Protein AF-A0A813LVL2-F1 (afdb_monomer_lite)

Organism: Polarella glacialis (NCBI:txid89957)

Secondary structure (DSSP, 8-state):
---EEE--PPTT--SS----SEE--TTSSEEEEE---HHHHTGGGGGG----------------------------------------EEEEE-SEEE-TTS-HHHHHHTTHHHHHHHHHT---------STTSSHHHHHHHHHHHHHHHHHHHHHHHHHTT----EEE--EEEETTEEEESSS-GGG-SS----EEE-SSSS-EEET---EEE-TTTTTHHHHHHHHHHHHHHHHS------

Foldseek 3Di:
DAFEAEDDDFPDDPDQPQPPQWDDDPPQFKIKGFPDDPVVRRVVVVPPDDDDDDDDDDDDDDDDDDDDDDDDDDDDDPPPPPPPVVRDMDMDGGPGYHYPPDDLVNVVVVCVVLLVCVVVPDDHDDADDDDPRRCRVVSVLVNLLVSLVVLQVVQVVVVVVVDWDKDKDWDWDQDPNAIAGQQDDPVPDPDGFRFDWDPPDVDTDTPPTDIDIATQPPDPGSSVVSNVSSVSSVVVDDDDDPD

Structure (mmCIF, N/CA/C/O backbone):
data_AF-A0A813LVL2-F1
#
_entry.id   AF-A0A813LVL2-F1
#
loop_
_atom_site.group_PDB
_atom_site.id
_atom_site.type_symbol
_atom_site.label_atom_id
_atom_site.label_alt_id
_atom_site.label_comp_id
_atom_site.label_asym_id
_atom_site.label_entity_id
_atom_site.label_seq_id
_atom_site.pdbx_PDB_ins_code
_atom_site.Cartn_x
_atom_site.Cartn_y
_atom_site.Cartn_z
_atom_site.occupancy
_atom_site.B_iso_or_equiv
_atom_site.auth_seq_id
_atom_site.auth_comp_id
_atom_site.auth_asym_id
_atom_site.auth_atom_id
_atom_site.pdbx_PDB_model_num
ATOM 1 N N . VAL A 1 1 ? 4.913 -15.845 -2.437 1.00 67.00 1 VAL A N 1
ATOM 2 C CA . VAL A 1 1 ? 5.340 -14.457 -2.730 1.00 67.00 1 VAL A CA 1
ATOM 3 C C . VAL A 1 1 ? 5.126 -14.248 -4.211 1.00 67.00 1 VAL A C 1
ATOM 5 O O . VAL A 1 1 ? 5.753 -14.970 -4.972 1.00 67.00 1 VAL A O 1
ATOM 8 N N . ARG A 1 2 ? 4.204 -13.362 -4.595 1.00 81.19 2 ARG A N 1
ATOM 9 C CA . ARG A 1 2 ? 3.920 -13.037 -5.997 1.00 81.19 2 ARG A CA 1
ATOM 10 C C . ARG A 1 2 ? 4.709 -11.791 -6.383 1.00 81.19 2 ARG A C 1
ATOM 12 O O . ARG A 1 2 ? 4.700 -10.810 -5.642 1.00 81.19 2 ARG A O 1
ATOM 19 N N . VAL A 1 3 ? 5.419 -11.837 -7.502 1.00 82.94 3 VAL A N 1
ATOM 20 C CA . VAL A 1 3 ? 6.287 -10.765 -7.988 1.00 82.94 3 VAL A CA 1
ATOM 21 C C . VAL A 1 3 ? 5.734 -10.235 -9.303 1.00 82.94 3 VAL A C 1
ATOM 23 O O . VAL A 1 3 ? 5.756 -10.905 -10.336 1.00 82.94 3 VAL A O 1
ATOM 26 N N . LEU A 1 4 ? 5.253 -8.997 -9.250 1.00 86.19 4 LEU A N 1
ATOM 27 C CA . LEU A 1 4 ? 4.713 -8.268 -10.388 1.00 86.19 4 LEU A CA 1
ATOM 28 C C . LEU A 1 4 ? 5.710 -7.191 -10.818 1.00 86.19 4 LEU A C 1
ATOM 30 O O . LEU A 1 4 ? 6.221 -6.442 -9.982 1.00 86.19 4 LEU A O 1
ATOM 34 N N . ALA A 1 5 ? 5.950 -7.071 -12.119 1.00 82.62 5 ALA A N 1
ATOM 35 C CA . ALA A 1 5 ? 6.789 -6.026 -12.689 1.00 82.62 5 ALA A CA 1
ATOM 36 C C . ALA A 1 5 ? 5.947 -5.105 -13.577 1.00 82.62 5 ALA A C 1
ATOM 38 O O . ALA A 1 5 ? 5.264 -5.568 -14.485 1.00 82.62 5 ALA A O 1
ATOM 39 N N . ARG A 1 6 ? 6.011 -3.789 -13.347 1.00 82.25 6 ARG A N 1
ATOM 40 C CA . ARG A 1 6 ? 5.435 -2.793 -14.259 1.00 82.25 6 ARG A CA 1
ATOM 41 C C . ARG A 1 6 ? 6.545 -1.988 -14.904 1.00 82.25 6 ARG A C 1
ATOM 43 O O . ARG A 1 6 ? 7.339 -1.351 -14.214 1.00 82.25 6 ARG A O 1
ATOM 50 N N . VAL A 1 7 ? 6.563 -1.995 -16.227 1.00 78.75 7 VAL A N 1
ATOM 51 C CA . VAL A 1 7 ? 7.541 -1.275 -17.029 1.00 78.75 7 VAL A CA 1
ATOM 52 C C . VAL A 1 7 ? 6.932 0.049 -17.466 1.00 78.75 7 VAL A C 1
ATOM 54 O O . VAL A 1 7 ? 5.917 0.080 -18.157 1.00 78.75 7 VAL A O 1
ATOM 57 N N . ARG A 1 8 ? 7.555 1.158 -17.062 1.00 68.56 8 ARG A N 1
ATOM 58 C CA . ARG A 1 8 ? 7.254 2.485 -17.606 1.00 68.56 8 ARG A CA 1
ATOM 59 C C . ARG A 1 8 ? 8.518 3.090 -18.215 1.00 68.56 8 ARG A C 1
ATOM 61 O O . ARG A 1 8 ? 9.577 2.971 -17.597 1.00 68.56 8 ARG A O 1
ATOM 68 N N . PRO A 1 9 ? 8.417 3.744 -19.383 1.00 59.41 9 PRO A N 1
ATOM 69 C CA . PRO A 1 9 ? 9.512 4.547 -19.906 1.00 59.41 9 PRO A CA 1
ATOM 70 C C . PRO A 1 9 ? 9.833 5.701 -18.945 1.00 59.41 9 PRO A C 1
ATOM 72 O O . PRO A 1 9 ? 8.959 6.190 -18.222 1.00 59.41 9 PRO A O 1
ATOM 75 N N . LEU A 1 10 ? 11.101 6.111 -18.910 1.00 53.97 10 LEU A N 1
ATOM 76 C CA . LEU A 1 10 ? 11.554 7.245 -18.107 1.00 53.97 10 LEU A CA 1
ATOM 77 C C . LEU A 1 10 ? 10.963 8.538 -18.687 1.00 53.97 10 LEU A C 1
ATOM 79 O O . LEU A 1 10 ? 11.099 8.815 -19.874 1.00 53.97 10 LEU A O 1
ATOM 83 N N . ILE A 1 11 ? 10.296 9.330 -17.849 1.00 49.09 11 ILE A N 1
ATOM 84 C CA . ILE A 1 11 ? 9.754 10.635 -18.243 1.00 49.09 11 ILE A CA 1
ATOM 85 C C . ILE A 1 11 ? 10.935 11.611 -18.350 1.00 49.09 11 ILE A C 1
ATOM 87 O O . ILE A 1 11 ? 11.604 11.847 -17.344 1.00 49.09 11 ILE A O 1
ATOM 91 N N . GLY A 1 12 ? 11.196 12.155 -19.547 1.00 49.50 12 GLY A N 1
ATOM 92 C CA . GLY A 1 12 ? 12.196 13.217 -19.755 1.00 49.50 12 GLY A CA 1
ATOM 93 C C . GLY A 1 12 ? 13.126 13.096 -20.970 1.00 49.50 12 GLY A C 1
ATOM 94 O O . GLY A 1 12 ? 14.003 13.939 -21.115 1.00 49.50 12 GLY A O 1
ATOM 95 N N . LEU A 1 13 ? 12.969 12.096 -21.840 1.00 48.53 13 LEU A N 1
ATOM 96 C CA . LEU A 1 13 ? 13.699 12.027 -23.114 1.00 48.53 13 LEU A CA 1
ATOM 97 C C . LEU A 1 13 ? 12.714 12.192 -24.269 1.00 48.53 13 LEU A C 1
ATOM 99 O O . LEU A 1 13 ? 12.292 11.232 -24.907 1.00 48.53 13 LEU A O 1
ATOM 103 N N . GLU A 1 14 ? 12.294 13.435 -24.488 1.00 46.12 14 GLU A N 1
ATOM 104 C CA . GLU A 1 14 ? 11.647 13.809 -25.739 1.00 46.12 14 GLU A CA 1
ATOM 105 C C . GLU A 1 14 ? 12.716 13.840 -26.851 1.00 46.12 14 GLU A C 1
ATOM 107 O O . GLU A 1 14 ? 13.784 14.423 -26.684 1.00 46.12 14 GLU A O 1
ATOM 112 N N . GLU A 1 15 ? 12.396 13.191 -27.974 1.00 47.28 15 GLU A N 1
ATOM 113 C CA . GLU A 1 15 ? 12.978 13.354 -29.321 1.00 47.28 15 GLU A CA 1
ATOM 114 C C . GLU A 1 15 ? 14.134 12.484 -29.844 1.00 47.28 15 GLU A C 1
ATOM 116 O O . GLU A 1 15 ? 14.415 12.582 -31.040 1.00 47.28 15 GLU A O 1
ATOM 121 N N . GLU A 1 16 ? 14.712 11.531 -29.113 1.00 44.47 16 GLU A N 1
ATOM 122 C CA . GLU A 1 16 ? 15.528 10.501 -29.783 1.00 44.47 16 GLU A CA 1
ATOM 123 C C . GLU A 1 16 ? 14.788 9.170 -29.834 1.00 44.47 16 GLU A C 1
ATOM 125 O O . GLU A 1 16 ? 14.179 8.743 -28.858 1.00 44.47 16 GLU A O 1
ATOM 130 N N . ALA A 1 17 ? 14.794 8.536 -31.012 1.00 46.03 17 ALA A N 1
ATOM 131 C CA . ALA A 1 17 ? 14.245 7.207 -31.246 1.00 46.03 17 ALA A CA 1
ATOM 132 C C . ALA A 1 17 ? 15.007 6.181 -30.389 1.00 46.03 17 ALA A C 1
ATOM 134 O O . ALA A 1 17 ? 15.912 5.501 -30.871 1.00 46.03 17 ALA A O 1
ATOM 135 N N . GLU A 1 18 ? 14.678 6.124 -29.101 1.00 49.78 18 GLU A N 1
ATOM 136 C CA . GLU A 1 18 ? 15.276 5.221 -28.135 1.00 49.78 18 GLU A CA 1
ATOM 137 C C . GLU A 1 18 ? 14.871 3.806 -28.537 1.00 49.78 18 GLU A C 1
ATOM 139 O O . GLU A 1 18 ? 13.692 3.445 -28.538 1.00 49.78 18 GLU A O 1
ATOM 144 N N . VAL A 1 19 ? 15.858 2.997 -28.920 1.00 50.28 19 VAL A N 1
ATOM 145 C CA . VAL A 1 19 ? 15.681 1.548 -28.955 1.00 50.28 19 VAL A CA 1
ATOM 146 C C . VAL A 1 19 ? 15.268 1.161 -27.533 1.00 50.28 19 VAL A C 1
ATOM 148 O O . VAL A 1 19 ? 16.058 1.394 -26.612 1.00 50.28 19 VAL A O 1
ATOM 151 N N . PRO A 1 20 ? 14.047 0.644 -27.307 1.00 60.78 20 PRO A N 1
ATOM 152 C CA . PRO A 1 20 ? 13.602 0.339 -25.961 1.00 60.78 20 PRO A CA 1
ATOM 153 C C . PRO A 1 20 ? 14.568 -0.689 -25.378 1.00 60.78 20 PRO A C 1
ATOM 155 O O . PRO A 1 20 ? 14.701 -1.799 -25.883 1.00 60.78 20 PRO A O 1
ATOM 158 N N . CYS A 1 21 ? 15.266 -0.316 -24.306 1.00 65.31 21 CYS A N 1
ATOM 159 C CA . CYS A 1 21 ? 16.186 -1.212 -23.603 1.00 65.31 21 CYS A CA 1
ATOM 160 C C . CYS A 1 21 ? 15.458 -2.356 -22.876 1.00 65.31 21 CYS A C 1
ATOM 162 O O . CYS A 1 21 ? 16.099 -3.188 -22.237 1.00 65.31 21 CYS A O 1
ATOM 164 N N . LEU A 1 22 ? 14.126 -2.387 -22.974 1.00 73.50 22 LEU A N 1
ATOM 165 C CA . LEU A 1 22 ? 13.221 -3.348 -22.372 1.00 73.50 22 LEU A CA 1
ATOM 166 C C . LEU A 1 22 ? 12.329 -3.942 -23.464 1.00 73.50 22 LEU A C 1
ATOM 168 O O . LEU A 1 22 ? 11.520 -3.233 -24.060 1.00 73.50 22 LEU A O 1
ATOM 172 N N . ASN A 1 23 ? 12.447 -5.247 -23.680 1.00 74.94 23 ASN A N 1
ATOM 173 C CA . ASN A 1 23 ? 11.576 -6.016 -24.558 1.00 74.94 23 ASN A CA 1
ATOM 174 C C . ASN A 1 23 ? 10.687 -6.937 -23.717 1.00 74.94 23 ASN A C 1
ATOM 176 O O . ASN A 1 23 ? 11.149 -7.565 -22.763 1.00 74.94 23 ASN A O 1
ATOM 180 N N . LEU A 1 24 ? 9.409 -7.040 -24.082 1.00 76.06 24 LEU A N 1
ATOM 181 C CA . LEU A 1 24 ? 8.486 -8.017 -23.507 1.00 76.06 24 LEU A CA 1
ATOM 182 C C . LEU A 1 24 ? 8.190 -9.102 -24.549 1.00 76.06 24 LEU A C 1
ATOM 184 O O . LEU A 1 24 ? 7.456 -8.838 -25.506 1.00 76.06 24 LEU A O 1
ATOM 188 N N . PRO A 1 25 ? 8.739 -10.319 -24.394 1.00 73.38 25 PRO A N 1
ATOM 189 C CA . PRO A 1 25 ? 8.364 -11.449 -25.227 1.00 73.38 25 PRO A CA 1
ATOM 190 C C . PRO A 1 25 ? 6.865 -11.771 -25.089 1.00 73.38 25 PRO A C 1
ATOM 192 O O . PRO A 1 25 ? 6.281 -11.575 -24.015 1.00 73.38 25 PRO A O 1
ATOM 195 N N . PRO A 1 26 ? 6.226 -12.312 -26.142 1.00 61.53 26 PRO A N 1
ATOM 196 C CA . PRO A 1 26 ? 4.850 -12.787 -26.057 1.00 61.53 26 PRO A CA 1
ATOM 197 C C . PRO A 1 26 ? 4.763 -13.890 -24.994 1.00 61.53 26 PRO A C 1
ATOM 199 O O . PRO A 1 26 ? 5.367 -14.950 -25.130 1.00 61.53 26 PRO A O 1
ATOM 202 N N . GLY A 1 27 ? 4.049 -13.610 -23.904 1.00 63.72 27 GLY A N 1
ATOM 203 C CA . GLY A 1 27 ? 3.986 -14.496 -22.738 1.00 63.72 27 GLY A CA 1
ATOM 204 C C . GLY A 1 27 ? 3.748 -13.773 -21.414 1.00 63.72 27 GLY A C 1
ATOM 205 O O . GLY A 1 27 ? 3.332 -14.412 -20.456 1.00 63.72 27 GLY A O 1
ATOM 206 N N . GLY A 1 28 ? 3.974 -12.455 -21.346 1.00 72.44 28 GLY A N 1
ATOM 207 C CA . GLY A 1 28 ? 3.576 -11.614 -20.204 1.00 72.44 28 GLY A CA 1
ATOM 208 C C . GLY A 1 28 ? 4.264 -11.934 -18.870 1.00 72.44 28 GLY A C 1
ATOM 209 O O . GLY A 1 28 ? 3.926 -11.333 -17.859 1.00 72.44 28 GLY A O 1
ATOM 210 N N . THR A 1 29 ? 5.217 -12.864 -18.851 1.00 82.62 29 THR A N 1
ATOM 211 C CA . THR A 1 29 ? 5.973 -13.303 -17.664 1.00 82.62 29 THR A CA 1
ATOM 212 C C . THR A 1 29 ? 7.468 -13.047 -17.804 1.00 82.62 29 THR A C 1
ATOM 214 O O . THR A 1 29 ? 8.208 -13.134 -16.829 1.00 82.62 29 THR A O 1
ATOM 217 N N . GLN A 1 30 ? 7.934 -12.709 -19.006 1.00 82.94 30 GLN A N 1
ATOM 218 C CA . GLN A 1 30 ? 9.343 -12.468 -19.284 1.00 82.94 30 GLN A CA 1
ATOM 219 C C . GLN A 1 30 ? 9.596 -10.992 -19.575 1.00 82.94 30 GLN A C 1
ATOM 221 O O . GLN A 1 30 ? 8.804 -10.323 -20.238 1.00 82.94 30 GLN A O 1
ATOM 226 N N . LEU A 1 31 ? 10.724 -10.503 -19.075 1.00 82.00 31 LEU A N 1
ATOM 227 C CA . LEU A 1 31 ? 11.253 -9.177 -19.353 1.00 82.00 31 LEU A CA 1
ATOM 228 C C . LEU A 1 31 ? 12.694 -9.327 -19.820 1.00 82.00 31 LEU A C 1
ATOM 230 O O . LEU A 1 31 ? 13.543 -9.818 -19.079 1.00 82.00 31 LEU A O 1
ATOM 234 N N . GLU A 1 32 ? 12.978 -8.888 -21.034 1.00 79.56 32 GLU A N 1
ATOM 235 C CA . GLU A 1 32 ? 14.319 -8.882 -21.593 1.00 79.56 32 GLU A CA 1
ATOM 236 C C . GLU A 1 32 ? 14.912 -7.472 -21.489 1.00 79.56 32 GLU A C 1
ATOM 238 O O . GLU A 1 32 ? 14.320 -6.498 -21.946 1.00 79.56 32 GLU A O 1
ATOM 243 N N . VAL A 1 33 ? 16.083 -7.367 -20.864 1.00 81.31 33 VAL A N 1
ATOM 244 C CA . VAL A 1 33 ? 16.826 -6.120 -20.671 1.00 81.31 33 VAL A CA 1
ATOM 245 C C . VAL A 1 33 ? 18.059 -6.142 -21.560 1.00 81.31 33 VAL A C 1
ATOM 247 O O . VAL A 1 33 ? 18.924 -7.008 -21.404 1.00 81.31 33 VAL A O 1
ATOM 250 N N . LEU A 1 34 ? 18.154 -5.178 -22.470 1.00 76.88 34 LEU A N 1
ATOM 251 C CA . LEU A 1 34 ? 19.330 -4.961 -23.308 1.00 76.88 34 LEU A CA 1
ATOM 252 C C . LEU A 1 34 ? 20.417 -4.267 -22.477 1.00 76.88 34 LEU A C 1
ATOM 254 O O . LEU A 1 34 ? 20.185 -3.201 -21.910 1.00 76.88 34 LEU A O 1
ATOM 258 N N . LEU A 1 35 ? 21.607 -4.867 -22.391 1.00 68.69 35 LEU A N 1
ATOM 259 C CA . LEU A 1 35 ? 22.706 -4.398 -21.531 1.00 68.69 35 LEU A CA 1
ATOM 260 C C . LEU A 1 35 ? 23.676 -3.432 -22.223 1.00 68.69 35 LEU A C 1
ATOM 262 O O . LEU A 1 35 ? 24.823 -3.289 -21.797 1.00 68.69 35 LEU A O 1
ATOM 266 N N . GLU A 1 36 ? 23.256 -2.788 -23.305 1.00 64.12 36 GLU A N 1
ATOM 267 C CA . GLU A 1 36 ? 24.165 -1.987 -24.120 1.00 64.12 36 GLU A CA 1
ATOM 268 C C . GLU A 1 36 ? 24.731 -0.767 -23.370 1.00 64.12 36 GLU A C 1
ATOM 270 O O . GLU A 1 36 ? 24.001 -0.074 -22.651 1.00 64.12 36 GLU A O 1
ATOM 275 N N . PRO A 1 37 ? 26.011 -0.415 -23.589 1.00 54.03 37 PRO A N 1
ATOM 276 C CA . PRO A 1 37 ? 26.515 0.907 -23.250 1.00 54.03 37 PRO A CA 1
ATOM 277 C C . PRO A 1 37 ? 25.706 1.972 -24.001 1.00 54.03 37 PRO A C 1
ATOM 279 O O . PRO A 1 37 ? 25.629 1.946 -25.228 1.00 54.03 37 PRO A O 1
ATOM 282 N N . ARG A 1 38 ? 25.156 2.951 -23.269 1.00 49.44 38 ARG A N 1
ATOM 283 C CA . ARG A 1 38 ? 24.311 4.054 -23.781 1.00 49.44 38 ARG A CA 1
ATO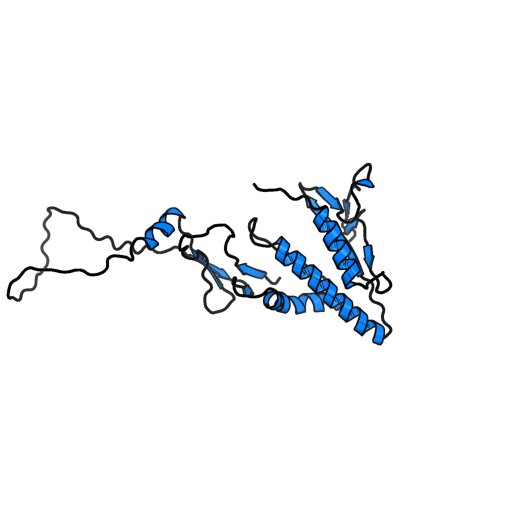M 284 C C . ARG A 1 38 ? 24.856 4.758 -25.041 1.00 49.44 38 ARG A C 1
ATOM 286 O O . ARG A 1 38 ? 24.080 5.319 -25.801 1.00 49.44 38 ARG A O 1
ATOM 293 N N . ALA A 1 39 ? 26.172 4.715 -25.258 1.00 51.25 39 ALA A N 1
ATOM 294 C CA . ALA A 1 39 ? 26.868 5.314 -26.396 1.00 51.25 39 ALA A CA 1
ATOM 295 C C . ALA A 1 39 ? 26.672 4.588 -27.744 1.00 51.25 39 ALA A C 1
ATOM 297 O O . ALA A 1 39 ? 26.925 5.192 -28.777 1.00 51.25 39 ALA A O 1
ATOM 298 N N . LEU A 1 40 ? 26.251 3.317 -27.756 1.00 51.97 40 LEU A N 1
ATOM 299 C CA . LEU A 1 40 ? 26.081 2.530 -28.991 1.00 51.97 40 LEU A CA 1
ATOM 300 C C . LEU A 1 40 ? 24.635 2.534 -29.518 1.00 51.97 40 LEU A C 1
ATOM 302 O O . LEU A 1 40 ? 24.402 2.261 -30.694 1.00 51.97 40 LEU A O 1
ATOM 306 N N . LEU A 1 41 ? 23.670 2.906 -28.671 1.00 52.19 41 LEU A N 1
ATOM 307 C CA . LEU A 1 41 ? 22.246 2.951 -29.018 1.00 52.19 41 LEU A CA 1
ATOM 308 C C . LEU A 1 41 ? 21.883 4.158 -29.902 1.00 52.19 41 LEU A C 1
ATOM 310 O O . LEU A 1 41 ? 20.935 4.086 -30.682 1.00 52.19 41 LEU A O 1
ATOM 314 N N . THR A 1 42 ? 22.650 5.250 -29.833 1.00 54.19 42 THR A N 1
ATOM 315 C CA . THR A 1 42 ? 22.424 6.473 -30.624 1.00 54.19 42 THR A CA 1
ATOM 316 C C . THR A 1 42 ? 22.903 6.356 -32.077 1.00 54.19 42 THR A C 1
ATOM 318 O O . THR A 1 42 ? 22.332 6.997 -32.960 1.00 54.19 42 THR A O 1
ATOM 321 N N . ASP A 1 43 ? 23.884 5.496 -32.375 1.00 49.81 43 ASP A N 1
ATOM 322 C CA . ASP A 1 43 ? 24.470 5.371 -33.723 1.00 49.81 43 ASP A CA 1
ATOM 323 C C . ASP A 1 43 ? 23.617 4.547 -34.708 1.00 49.81 43 ASP A C 1
ATOM 325 O O . ASP A 1 43 ? 23.725 4.702 -35.930 1.00 49.81 43 ASP A O 1
ATOM 329 N N . LEU A 1 44 ? 22.699 3.713 -34.209 1.00 51.44 44 LEU A N 1
ATOM 330 C CA . LEU A 1 44 ? 21.834 2.869 -35.046 1.00 51.44 44 LEU A CA 1
ATOM 331 C C . LEU A 1 44 ? 20.749 3.666 -35.794 1.00 51.44 44 LEU A C 1
ATOM 333 O O . LEU A 1 44 ? 20.306 3.250 -36.869 1.00 51.44 44 LEU A O 1
ATOM 337 N N . SER A 1 45 ? 20.358 4.840 -35.288 1.00 46.59 45 SER A N 1
ATOM 338 C CA . SER A 1 45 ? 19.351 5.707 -35.921 1.00 46.59 45 SER A CA 1
ATOM 339 C C . SER A 1 45 ? 19.892 6.465 -37.147 1.00 46.59 45 SER A C 1
ATOM 341 O O . SER A 1 45 ? 19.128 6.819 -38.050 1.00 46.59 45 SER A O 1
ATOM 343 N N . ARG A 1 46 ? 21.219 6.643 -37.258 1.00 48.34 46 ARG A N 1
ATOM 344 C CA . ARG A 1 46 ? 21.861 7.335 -38.394 1.00 48.34 46 ARG A CA 1
ATOM 345 C C . ARG A 1 46 ? 22.100 6.450 -39.620 1.00 48.34 46 ARG A C 1
ATOM 347 O O . ARG A 1 46 ? 22.294 6.976 -40.715 1.00 48.34 46 ARG A O 1
ATOM 354 N N . SER A 1 47 ? 22.022 5.124 -39.495 1.00 43.41 47 SER A N 1
ATOM 355 C CA . SER A 1 47 ? 22.383 4.194 -40.582 1.00 43.41 47 SER A CA 1
ATOM 356 C C . SER A 1 47 ? 21.222 3.792 -41.517 1.00 43.41 47 SER A C 1
ATOM 358 O O . SER A 1 47 ? 21.355 2.881 -42.332 1.00 43.41 47 SER A O 1
ATOM 360 N N . ARG A 1 48 ? 20.063 4.473 -41.458 1.00 43.84 48 ARG A N 1
ATOM 361 C CA . ARG A 1 48 ? 18.887 4.157 -42.305 1.00 43.84 48 ARG A CA 1
ATOM 362 C C . ARG A 1 48 ? 18.391 5.276 -43.231 1.00 43.84 48 ARG A C 1
ATOM 364 O O . ARG A 1 48 ? 17.243 5.252 -43.666 1.00 43.84 48 ARG A O 1
ATOM 371 N N . ARG A 1 49 ? 19.266 6.202 -43.641 1.00 38.28 49 ARG A N 1
ATOM 372 C CA . ARG A 1 49 ? 19.042 7.043 -44.838 1.00 38.28 49 ARG A CA 1
ATOM 373 C C . ARG A 1 49 ? 20.280 7.109 -45.735 1.00 38.28 49 ARG A C 1
ATOM 375 O O . ARG A 1 49 ? 21.030 8.076 -45.721 1.00 38.28 49 ARG A O 1
ATOM 382 N N . ARG A 1 50 ? 20.446 6.101 -46.592 1.00 33.56 50 ARG A N 1
ATOM 383 C CA . ARG A 1 50 ? 20.992 6.307 -47.943 1.00 33.56 50 ARG A CA 1
ATOM 384 C C . ARG A 1 50 ? 19.963 5.797 -48.942 1.00 33.56 50 ARG A C 1
ATOM 386 O O . ARG A 1 50 ? 19.952 4.630 -49.313 1.00 33.56 50 ARG A O 1
ATOM 393 N N . THR A 1 51 ? 19.046 6.680 -49.314 1.00 30.59 51 THR A N 1
ATOM 394 C CA . THR A 1 51 ? 18.164 6.507 -50.466 1.00 30.59 51 THR A CA 1
ATOM 395 C C . THR A 1 51 ? 18.949 6.711 -51.762 1.00 30.59 51 THR A C 1
ATOM 397 O O . THR A 1 51 ? 19.609 7.727 -51.946 1.00 30.59 51 THR A O 1
ATOM 400 N N . ILE A 1 52 ? 18.862 5.688 -52.608 1.00 34.50 52 ILE A N 1
ATOM 401 C CA . ILE A 1 52 ? 18.874 5.621 -54.078 1.00 34.50 52 ILE A CA 1
ATOM 402 C C . ILE A 1 52 ? 19.043 6.962 -54.831 1.00 34.50 52 ILE A C 1
ATOM 404 O O . ILE A 1 52 ? 18.204 7.852 -54.727 1.00 34.50 52 ILE A O 1
ATOM 408 N N . GLY A 1 53 ? 20.055 7.015 -55.708 1.00 28.23 53 GLY A N 1
ATOM 409 C CA . GLY A 1 53 ? 20.205 7.971 -56.813 1.00 28.23 53 GLY A CA 1
ATOM 410 C C . GLY A 1 53 ? 21.359 7.558 -57.743 1.00 28.23 53 GLY A C 1
ATOM 411 O O . GLY A 1 53 ? 22.477 7.389 -57.267 1.00 28.23 53 GLY A O 1
ATOM 412 N N . GLY A 1 54 ? 21.066 7.325 -59.034 1.00 24.83 54 GLY A N 1
ATOM 413 C CA . GLY A 1 54 ? 22.001 6.900 -60.102 1.00 24.83 54 GLY A CA 1
ATOM 414 C C . GLY A 1 54 ? 23.114 7.920 -60.424 1.00 24.83 54 GLY A C 1
ATOM 415 O O . GLY A 1 54 ? 23.177 8.973 -59.806 1.00 24.83 54 GLY A O 1
ATOM 416 N N . CYS A 1 55 ? 24.046 7.713 -61.362 1.00 25.98 55 CYS A N 1
ATOM 417 C CA . CYS A 1 55 ? 23.993 7.028 -62.657 1.00 25.98 55 CYS A CA 1
ATOM 418 C C . CYS A 1 55 ? 25.413 6.701 -63.181 1.00 25.98 55 CYS A C 1
ATOM 420 O O . CYS A 1 55 ? 26.345 7.455 -62.923 1.00 25.98 55 CYS A O 1
ATOM 422 N N . GLY A 1 56 ? 25.512 5.695 -64.065 1.00 25.19 56 GLY A N 1
ATOM 423 C CA . GLY A 1 56 ? 26.387 5.737 -65.252 1.00 25.19 56 GLY A CA 1
ATOM 424 C C . GLY A 1 56 ? 27.685 4.915 -65.230 1.00 25.19 56 GLY A C 1
ATOM 425 O O . GLY A 1 56 ? 28.557 5.158 -64.407 1.00 25.19 56 GLY A O 1
ATOM 426 N N . GLY A 1 57 ? 27.854 4.022 -66.222 1.00 26.61 57 GLY A N 1
ATOM 427 C CA . GLY A 1 57 ? 29.193 3.590 -66.669 1.00 26.61 57 GLY A CA 1
ATOM 428 C C . GLY A 1 57 ? 29.415 2.119 -67.061 1.00 26.61 57 GLY A C 1
ATOM 429 O O . GLY A 1 57 ? 30.183 1.438 -66.407 1.00 26.61 57 GLY A O 1
ATOM 430 N N . SER A 1 58 ? 28.781 1.667 -68.148 1.00 26.19 58 SER A N 1
ATOM 431 C CA . SER A 1 58 ? 29.324 0.831 -69.248 1.00 26.19 58 SER A CA 1
ATOM 432 C C . SER A 1 58 ? 30.362 -0.307 -69.039 1.00 26.19 58 SER A C 1
ATOM 434 O O . SER A 1 58 ? 31.505 -0.035 -68.695 1.00 26.19 58 SER A O 1
ATOM 436 N N . ARG A 1 59 ? 30.009 -1.482 -69.625 1.00 26.91 59 ARG A N 1
ATOM 437 C CA . ARG A 1 59 ? 30.853 -2.519 -70.313 1.00 26.91 59 ARG A CA 1
ATOM 438 C C . ARG A 1 59 ? 31.697 -3.435 -69.392 1.00 26.91 59 ARG A C 1
ATOM 440 O O . ARG A 1 59 ? 32.251 -2.959 -68.424 1.00 26.91 59 ARG A O 1
ATOM 447 N N . SER A 1 60 ? 31.893 -4.745 -69.596 1.00 26.81 60 SER A N 1
ATOM 448 C CA . SER A 1 60 ? 31.623 -5.711 -70.679 1.00 26.81 60 SER A CA 1
ATOM 449 C C . SER A 1 60 ? 31.983 -7.143 -70.207 1.00 26.81 60 SER A C 1
ATOM 451 O O . SER A 1 60 ? 32.873 -7.302 -69.386 1.00 26.81 60 SER A O 1
ATOM 453 N N . SER A 1 61 ? 31.302 -8.141 -70.785 1.00 29.06 61 SER A N 1
ATOM 454 C CA . SER A 1 61 ? 31.673 -9.548 -71.082 1.00 29.06 61 SER A CA 1
ATOM 455 C C . SER A 1 61 ? 32.614 -10.402 -70.197 1.00 29.06 61 SER A C 1
ATOM 457 O O . SER A 1 61 ? 33.798 -10.120 -70.075 1.00 29.06 61 SER A O 1
ATOM 459 N N . ALA A 1 62 ? 32.089 -11.606 -69.916 1.00 28.34 62 ALA A N 1
ATOM 460 C CA . ALA A 1 62 ? 32.699 -12.935 -70.101 1.00 28.34 62 ALA A CA 1
ATOM 461 C C . ALA A 1 62 ? 33.795 -13.440 -69.137 1.00 28.34 62 ALA A C 1
ATOM 463 O O . ALA A 1 62 ? 34.892 -12.902 -69.084 1.00 28.34 62 ALA A O 1
ATOM 464 N N . ALA A 1 63 ? 33.501 -14.602 -68.534 1.00 28.11 63 ALA A N 1
ATOM 465 C CA . ALA A 1 63 ? 34.257 -15.867 -68.624 1.00 28.11 63 ALA A CA 1
ATOM 466 C C . ALA A 1 63 ? 34.397 -16.625 -67.287 1.00 28.11 63 ALA A C 1
ATOM 468 O O . ALA A 1 63 ? 34.652 -16.055 -66.233 1.00 28.11 63 ALA A O 1
ATOM 469 N N . LEU A 1 64 ? 34.208 -17.943 -67.415 1.00 30.97 64 LEU A N 1
ATOM 470 C CA . LEU A 1 64 ? 34.484 -19.049 -66.493 1.00 30.97 64 LEU A CA 1
ATOM 471 C C . LEU A 1 64 ? 35.833 -18.957 -65.756 1.00 30.97 64 LEU A C 1
ATOM 473 O O . LEU A 1 64 ? 36.831 -18.560 -66.350 1.00 30.97 64 LEU A O 1
ATOM 477 N N . GLY A 1 65 ? 35.883 -19.550 -64.558 1.00 26.89 65 GLY A N 1
ATOM 478 C CA . GLY A 1 65 ? 37.112 -20.122 -63.999 1.00 26.89 65 GLY A CA 1
ATOM 479 C C . GLY A 1 65 ? 37.125 -20.197 -62.473 1.00 26.89 65 GLY A C 1
ATOM 480 O O . GLY A 1 65 ? 37.094 -19.165 -61.811 1.00 26.89 65 GLY A O 1
ATOM 481 N N . ASP A 1 66 ? 37.193 -21.418 -61.933 1.00 35.53 66 ASP A N 1
ATOM 482 C CA . ASP A 1 66 ? 37.541 -21.729 -60.536 1.00 35.53 66 ASP A CA 1
ATOM 483 C C . ASP A 1 66 ? 38.810 -20.996 -60.063 1.00 35.53 66 ASP A C 1
ATOM 485 O O . ASP A 1 66 ? 39.689 -20.689 -60.876 1.00 35.53 66 ASP A O 1
ATOM 489 N N . PRO A 1 67 ? 39.010 -20.867 -58.736 1.00 37.25 67 PRO A N 1
ATOM 490 C CA . PRO A 1 67 ? 40.359 -21.134 -58.252 1.00 37.25 67 PRO A CA 1
ATOM 491 C C . PRO A 1 67 ? 40.445 -21.957 -56.963 1.00 37.25 67 PRO A C 1
ATOM 493 O O . PRO A 1 67 ? 39.815 -21.709 -55.934 1.00 37.25 67 PRO A O 1
ATOM 496 N N . VAL A 1 68 ? 41.366 -22.911 -57.051 1.00 30.02 68 VAL A N 1
ATOM 497 C CA . VAL A 1 68 ? 42.065 -23.601 -55.972 1.00 30.02 68 VAL A CA 1
ATOM 498 C C . VAL A 1 68 ? 42.967 -22.613 -55.213 1.00 30.02 68 VAL A C 1
ATOM 500 O O . VAL A 1 68 ? 43.535 -21.689 -55.790 1.00 30.02 68 VAL A O 1
ATOM 503 N N . ARG A 1 69 ? 43.108 -22.855 -53.903 1.00 31.12 69 ARG A N 1
ATOM 504 C CA . ARG A 1 69 ? 44.028 -22.216 -52.942 1.00 31.12 69 ARG A CA 1
ATOM 505 C C . ARG A 1 69 ? 45.413 -21.859 -53.509 1.00 31.12 69 ARG A C 1
ATOM 507 O O . ARG A 1 69 ? 46.126 -22.742 -53.978 1.00 31.12 69 ARG A O 1
ATOM 514 N N . ALA A 1 70 ? 45.864 -20.634 -53.234 1.00 31.41 70 ALA A N 1
ATOM 515 C CA . ALA A 1 70 ? 47.281 -20.295 -53.096 1.00 31.41 70 ALA A CA 1
ATOM 516 C C . ALA A 1 70 ? 47.475 -19.222 -52.008 1.00 31.41 70 ALA A C 1
ATOM 518 O O . ALA A 1 70 ? 46.745 -18.236 -51.945 1.00 31.41 70 ALA A O 1
ATOM 519 N N . LEU A 1 71 ? 48.441 -19.474 -51.124 1.00 31.38 71 LEU A N 1
ATOM 520 C CA . LEU A 1 71 ? 48.924 -18.599 -50.054 1.00 31.38 71 LEU A CA 1
ATOM 521 C C . LEU A 1 71 ? 49.929 -17.586 -50.629 1.00 31.38 71 LEU A C 1
ATOM 523 O O . LEU A 1 71 ? 50.798 -17.980 -51.403 1.00 31.38 71 LEU A O 1
ATOM 527 N N . GLY A 1 72 ? 49.871 -16.323 -50.199 1.00 28.58 72 GLY A N 1
ATOM 528 C CA . GLY A 1 72 ? 50.893 -15.315 -50.510 1.00 28.58 72 GLY A CA 1
ATOM 529 C C . GLY A 1 72 ? 50.458 -13.902 -50.118 1.00 28.58 72 GLY A C 1
ATOM 530 O O . GLY A 1 72 ? 49.444 -13.417 -50.596 1.00 28.58 72 GLY A O 1
ATOM 531 N N . PHE A 1 73 ? 51.204 -13.284 -49.207 1.00 29.25 73 PHE A N 1
ATOM 532 C CA . PHE A 1 73 ? 50.945 -12.005 -48.538 1.00 29.25 73 PHE A CA 1
ATOM 533 C C . PHE A 1 73 ? 50.998 -10.777 -49.470 1.00 29.25 73 PHE A C 1
ATOM 535 O O . PHE A 1 73 ? 51.884 -10.712 -50.319 1.00 29.25 73 PHE A O 1
ATOM 542 N N . GLY A 1 74 ? 50.153 -9.763 -49.212 1.00 27.98 74 GLY A N 1
ATOM 543 C CA . GLY A 1 74 ? 50.408 -8.378 -49.643 1.00 27.98 74 GLY A CA 1
ATOM 544 C C . GLY A 1 74 ? 49.179 -7.497 -49.921 1.00 27.98 74 GLY A C 1
ATOM 545 O O . GLY A 1 74 ? 48.687 -7.484 -51.040 1.00 27.98 74 GLY A O 1
ATOM 546 N N . ASP A 1 75 ? 48.805 -6.703 -48.913 1.00 29.67 75 ASP A N 1
ATOM 547 C CA . ASP A 1 75 ? 48.235 -5.343 -48.977 1.00 29.67 75 ASP A CA 1
ATOM 548 C C . ASP A 1 75 ? 46.736 -5.056 -49.232 1.00 29.67 75 ASP A C 1
ATOM 550 O O . ASP A 1 75 ? 46.069 -5.601 -50.103 1.00 29.67 75 ASP A O 1
ATOM 554 N N . ALA A 1 76 ? 46.267 -4.074 -48.442 1.00 33.81 76 ALA A N 1
ATOM 555 C CA . ALA A 1 76 ? 44.943 -3.443 -48.357 1.00 33.81 76 ALA A CA 1
ATOM 556 C C . ALA A 1 76 ? 43.858 -4.226 -47.588 1.00 33.81 76 ALA A C 1
ATOM 558 O O . ALA A 1 76 ? 42.891 -4.760 -48.126 1.00 33.81 76 ALA A O 1
ATOM 559 N N . THR A 1 77 ? 44.008 -4.214 -46.263 1.00 33.97 77 THR A N 1
ATOM 560 C CA . THR A 1 77 ? 43.053 -4.627 -45.227 1.00 33.97 77 THR A CA 1
ATOM 561 C C . THR A 1 77 ? 41.692 -3.929 -45.370 1.00 33.97 77 THR A C 1
ATOM 563 O O . THR A 1 77 ? 41.428 -2.887 -44.779 1.00 33.97 77 THR A O 1
ATOM 566 N N . GLY A 1 78 ? 40.792 -4.545 -46.133 1.00 32.91 78 GLY A N 1
ATOM 567 C CA . GLY A 1 78 ? 39.353 -4.290 -46.132 1.00 32.91 78 GLY A CA 1
ATOM 568 C C . GLY A 1 78 ? 38.604 -5.462 -45.507 1.00 32.91 78 GLY A C 1
ATOM 569 O O . GLY A 1 78 ? 37.759 -6.067 -46.159 1.00 32.91 78 GLY A O 1
ATOM 570 N N . ASN A 1 79 ? 38.917 -5.819 -44.256 1.00 34.28 79 ASN A N 1
ATOM 571 C CA . ASN A 1 79 ? 38.041 -6.703 -43.493 1.00 34.28 79 ASN A CA 1
ATOM 572 C C . ASN A 1 79 ? 36.768 -5.916 -43.179 1.00 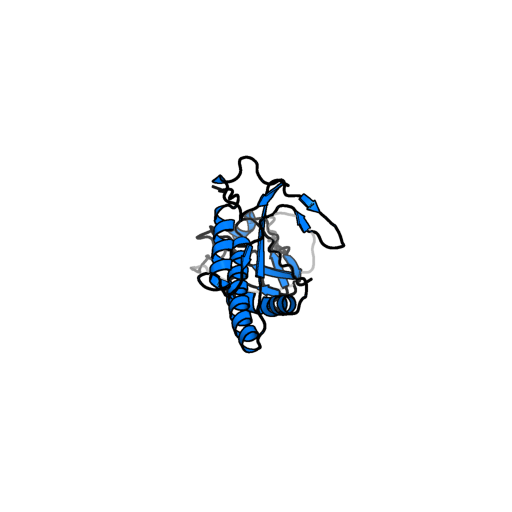34.28 79 ASN A C 1
ATOM 574 O O . ASN A 1 79 ? 36.734 -5.124 -42.238 1.00 34.28 79 ASN A O 1
ATOM 578 N N . ALA A 1 80 ? 35.709 -6.156 -43.951 1.00 38.94 80 ALA A N 1
ATOM 579 C CA . ALA A 1 80 ? 34.358 -5.987 -43.448 1.00 38.94 80 ALA A CA 1
ATOM 580 C C . ALA A 1 80 ? 34.200 -6.975 -42.287 1.00 38.94 80 ALA A C 1
ATOM 582 O O . ALA A 1 80 ? 33.797 -8.123 -42.464 1.00 38.94 80 ALA A O 1
ATOM 583 N N . VAL A 1 81 ? 34.598 -6.540 -41.092 1.00 40.66 81 VAL A N 1
ATOM 584 C CA . VAL A 1 81 ? 34.190 -7.179 -39.854 1.00 40.66 81 VAL A CA 1
ATOM 585 C C . VAL A 1 81 ? 32.672 -7.068 -39.863 1.00 40.66 81 VAL A C 1
ATOM 587 O O . VAL A 1 81 ? 32.118 -5.996 -39.631 1.00 40.66 81 VAL A O 1
ATOM 590 N N . GLN A 1 82 ? 31.982 -8.164 -40.179 1.00 43.06 82 GLN A N 1
ATOM 591 C CA . GLN A 1 82 ? 30.631 -8.358 -39.678 1.00 43.06 82 GLN A CA 1
ATOM 592 C C . GLN A 1 82 ? 30.778 -8.420 -38.161 1.00 43.06 82 GLN A C 1
ATOM 594 O O . GLN A 1 82 ? 30.926 -9.486 -37.570 1.00 43.06 82 GLN A O 1
ATOM 599 N N . THR A 1 83 ? 30.807 -7.252 -37.521 1.00 37.03 83 THR A N 1
ATOM 600 C CA . THR A 1 83 ? 30.528 -7.143 -36.103 1.00 37.03 83 THR A CA 1
ATOM 601 C C . THR A 1 83 ? 29.052 -7.482 -35.991 1.00 37.03 83 THR A C 1
ATOM 603 O O . THR A 1 83 ? 28.198 -6.601 -36.049 1.00 37.03 83 THR A O 1
ATOM 606 N N . SER A 1 84 ? 28.722 -8.771 -35.893 1.00 40.28 84 SER A N 1
ATOM 607 C CA . SER A 1 84 ? 27.498 -9.146 -35.208 1.00 40.28 84 SER A CA 1
ATOM 608 C C . SER A 1 84 ? 27.695 -8.634 -33.786 1.00 40.28 84 SER A C 1
ATOM 610 O O . SER A 1 84 ? 28.334 -9.298 -32.968 1.00 40.28 84 SER A O 1
ATOM 612 N N . THR A 1 85 ? 27.267 -7.401 -33.521 1.00 44.72 85 THR A N 1
ATOM 613 C CA . THR A 1 85 ? 27.091 -6.895 -32.167 1.00 44.72 85 THR A CA 1
ATOM 614 C C . THR A 1 85 ? 26.078 -7.837 -31.551 1.00 44.72 85 THR A C 1
ATOM 616 O O . THR A 1 85 ? 24.877 -7.756 -31.796 1.00 44.72 85 THR A O 1
ATOM 619 N N . ARG A 1 86 ? 26.583 -8.871 -30.878 1.00 49.19 86 ARG A N 1
ATOM 620 C CA . ARG A 1 86 ? 25.760 -9.823 -30.157 1.00 49.19 86 ARG A CA 1
ATOM 621 C C . ARG A 1 86 ? 25.274 -9.032 -28.956 1.00 49.19 86 ARG A C 1
ATOM 623 O O . ARG A 1 86 ? 25.973 -8.957 -27.955 1.00 49.19 86 ARG A O 1
ATOM 630 N N . HIS A 1 87 ? 24.160 -8.335 -29.149 1.00 59.66 87 HIS A N 1
ATOM 631 C CA . HIS A 1 87 ? 23.502 -7.553 -28.120 1.00 59.66 87 HIS A CA 1
ATOM 632 C C . HIS A 1 87 ? 23.315 -8.478 -26.916 1.00 59.66 87 HIS A C 1
ATOM 634 O O . HIS A 1 87 ? 22.594 -9.474 -27.004 1.00 59.66 87 HIS A O 1
ATOM 640 N N . GLU A 1 88 ? 24.050 -8.223 -25.834 1.00 71.31 88 GLU A N 1
ATOM 641 C CA . GLU A 1 88 ? 23.910 -9.012 -24.619 1.00 71.31 88 GLU A CA 1
ATOM 642 C C . GLU A 1 88 ? 22.595 -8.608 -23.965 1.00 71.31 88 GLU A C 1
ATOM 644 O O . GLU A 1 88 ? 22.439 -7.492 -23.463 1.00 71.31 88 GLU A O 1
ATOM 649 N N . SER A 1 89 ? 21.625 -9.514 -24.005 1.00 75.00 89 SER A N 1
ATOM 650 C CA . SER A 1 89 ? 20.356 -9.350 -23.322 1.00 75.00 89 SER A CA 1
ATOM 651 C C . SER A 1 89 ? 20.292 -10.262 -22.101 1.00 75.00 89 SER A C 1
ATOM 653 O O . SER A 1 89 ? 20.786 -11.393 -22.097 1.00 75.00 89 SER A O 1
ATOM 655 N N . ARG A 1 90 ? 19.703 -9.754 -21.018 1.00 83.00 90 ARG A N 1
ATOM 656 C CA . ARG A 1 90 ? 19.355 -10.551 -19.836 1.00 83.00 90 ARG A CA 1
ATOM 657 C C . ARG A 1 90 ? 17.852 -10.701 -19.776 1.00 83.00 90 ARG A C 1
ATOM 659 O O . ARG A 1 90 ? 17.135 -9.709 -19.755 1.00 83.00 90 ARG A O 1
ATOM 666 N N . THR A 1 91 ? 17.389 -11.941 -19.701 1.00 84.50 91 THR A N 1
ATOM 667 C CA . THR A 1 91 ? 15.970 -12.245 -19.507 1.00 84.50 91 THR A CA 1
ATOM 668 C C . THR A 1 91 ? 15.691 -12.483 -18.028 1.00 84.50 91 THR A C 1
ATOM 670 O O . THR A 1 91 ? 16.380 -13.264 -17.373 1.00 84.50 91 THR A O 1
ATOM 673 N N . PHE A 1 92 ? 14.662 -11.822 -17.515 1.00 86.25 92 PHE A N 1
ATOM 674 C CA . PHE A 1 92 ? 14.120 -11.984 -16.174 1.00 86.25 92 PHE A CA 1
ATOM 675 C C . PHE A 1 92 ? 12.730 -12.602 -16.274 1.00 86.25 92 PHE A C 1
ATOM 677 O O . PHE A 1 92 ? 11.975 -12.291 -17.193 1.00 86.25 92 PHE A O 1
ATOM 684 N N . SER A 1 93 ? 12.398 -13.483 -15.333 1.00 86.75 93 SER A N 1
ATOM 685 C CA . SER A 1 93 ? 11.076 -14.106 -15.240 1.00 86.75 93 SER A CA 1
ATOM 686 C C . SER A 1 93 ? 10.352 -13.602 -13.997 1.00 86.75 93 SER A C 1
ATOM 688 O O . SER A 1 93 ? 10.941 -13.533 -12.920 1.00 86.75 93 SER A O 1
ATOM 690 N N . PHE A 1 94 ? 9.084 -13.259 -14.170 1.00 90.19 94 PHE A N 1
ATOM 691 C CA . PHE A 1 94 ? 8.170 -12.750 -13.155 1.00 90.19 94 PHE A CA 1
ATOM 692 C C . PHE A 1 94 ? 6.834 -13.486 -13.266 1.00 90.19 94 PHE A C 1
ATOM 694 O O . PHE A 1 94 ? 6.521 -14.044 -14.319 1.00 90.19 94 PHE A O 1
ATOM 701 N N . ASP A 1 95 ? 6.015 -13.434 -12.214 1.00 90.06 95 ASP A N 1
ATOM 702 C CA . ASP A 1 95 ? 4.655 -13.985 -12.278 1.00 90.06 95 ASP A CA 1
ATOM 703 C C . ASP A 1 95 ? 3.798 -13.198 -13.273 1.00 90.06 95 ASP A C 1
ATOM 705 O O . ASP A 1 95 ? 2.978 -13.767 -13.991 1.00 90.06 95 ASP A O 1
ATOM 709 N N . LYS A 1 96 ? 4.013 -11.878 -13.337 1.00 88.38 96 LYS A N 1
ATOM 710 C CA . LYS A 1 96 ? 3.404 -11.024 -14.351 1.00 88.38 96 LYS A CA 1
ATOM 711 C C . LYS A 1 96 ? 4.248 -9.797 -14.651 1.00 88.38 96 LYS A C 1
ATOM 713 O O . LYS A 1 96 ? 4.806 -9.169 -13.750 1.00 88.38 96 LYS A O 1
ATOM 718 N N . VAL A 1 97 ? 4.284 -9.432 -15.923 1.00 89.81 97 VAL A N 1
ATOM 719 C CA . VAL A 1 97 ? 4.928 -8.233 -16.444 1.00 89.81 97 VAL A CA 1
ATOM 720 C C . VAL A 1 97 ? 3.882 -7.408 -17.182 1.00 89.81 97 VAL A C 1
ATOM 722 O O . VAL A 1 97 ? 3.203 -7.893 -18.085 1.00 89.81 97 VAL A O 1
ATOM 725 N N . PHE A 1 98 ? 3.760 -6.147 -16.787 1.00 87.69 98 PHE A N 1
ATOM 726 C CA . PHE A 1 98 ? 2.867 -5.176 -17.397 1.00 87.69 98 PHE A CA 1
ATOM 727 C C . PHE A 1 98 ? 3.683 -4.153 -18.175 1.00 87.69 98 PHE A C 1
ATOM 729 O O . PHE A 1 98 ? 4.614 -3.551 -17.629 1.00 87.69 98 PHE A O 1
ATOM 736 N N . ASP A 1 99 ? 3.317 -3.943 -19.433 1.00 84.31 99 ASP A N 1
ATOM 737 C CA . ASP A 1 99 ? 3.891 -2.881 -20.247 1.00 84.31 99 ASP A CA 1
ATOM 738 C C . ASP A 1 99 ? 3.294 -1.503 -19.890 1.00 84.31 99 ASP A C 1
ATOM 740 O O . ASP A 1 99 ? 2.431 -1.360 -19.015 1.00 84.31 99 ASP A O 1
ATOM 744 N N . ALA A 1 100 ? 3.771 -0.465 -20.575 1.00 80.69 100 ALA A N 1
ATOM 745 C CA . ALA A 1 100 ? 3.304 0.901 -20.367 1.00 80.69 100 ALA A CA 1
ATOM 746 C C . ALA A 1 100 ? 1.890 1.165 -20.924 1.00 80.69 100 ALA A C 1
ATOM 748 O O . ALA A 1 100 ? 1.275 2.161 -20.543 1.00 80.69 100 ALA A O 1
ATOM 749 N N . SER A 1 101 ? 1.384 0.303 -21.811 1.00 82.25 101 SER A N 1
ATOM 750 C CA . SER A 1 101 ? 0.033 0.382 -22.375 1.00 82.25 101 SER A CA 1
ATOM 751 C C . SER A 1 101 ? -1.033 -0.165 -21.422 1.00 82.25 101 SER A C 1
ATOM 753 O O . SER A 1 101 ? -2.190 0.248 -21.500 1.00 82.25 101 SER A O 1
ATOM 755 N N . VAL A 1 102 ? -0.644 -1.039 -20.484 1.00 84.94 102 VAL A N 1
ATOM 756 C CA . VAL A 1 102 ? -1.545 -1.584 -19.465 1.00 84.94 102 VAL A CA 1
ATOM 757 C C . VAL A 1 102 ? -2.048 -0.476 -18.538 1.00 84.94 102 VAL A C 1
ATOM 759 O O . VAL A 1 102 ? -1.280 0.270 -17.907 1.00 84.94 102 VAL A O 1
ATOM 762 N N . THR A 1 103 ? -3.373 -0.410 -18.411 1.00 87.12 103 THR A N 1
ATOM 763 C CA . THR A 1 103 ? -4.035 0.561 -17.545 1.00 87.12 103 THR A CA 1
ATOM 764 C C . THR A 1 103 ? -3.859 0.201 -16.078 1.00 87.12 103 THR A C 1
ATOM 766 O O . THR A 1 103 ? -3.626 -0.942 -15.692 1.00 87.12 103 THR A O 1
ATOM 769 N N . ASP A 1 104 ? -4.008 1.206 -15.227 1.00 84.50 104 ASP A N 1
ATOM 770 C CA . ASP A 1 104 ? -4.013 1.009 -13.784 1.00 84.50 104 ASP A CA 1
ATOM 771 C C . ASP A 1 104 ? -5.064 -0.030 -13.360 1.00 84.50 104 ASP A C 1
ATOM 773 O O . ASP A 1 104 ? -4.735 -0.940 -12.609 1.00 84.50 104 ASP A O 1
ATOM 777 N N . ASP A 1 105 ? -6.288 0.036 -13.897 1.00 86.75 105 ASP A N 1
ATOM 778 C CA . ASP A 1 105 ? -7.357 -0.934 -13.608 1.00 86.75 105 ASP A CA 1
ATOM 779 C C . ASP A 1 105 ? -6.940 -2.386 -13.875 1.00 86.75 105 ASP A C 1
ATOM 781 O O . ASP A 1 105 ? -7.198 -3.256 -13.049 1.00 86.75 105 ASP A O 1
ATOM 785 N N . GLN A 1 106 ? -6.258 -2.643 -14.993 1.00 87.19 106 GLN A N 1
ATOM 786 C CA . GLN A 1 106 ? -5.802 -3.987 -15.355 1.00 87.19 106 GLN A CA 1
ATOM 787 C C . GLN A 1 106 ? -4.717 -4.510 -14.409 1.00 87.19 106 GLN A C 1
ATOM 789 O O . GLN A 1 106 ? -4.723 -5.687 -14.063 1.00 87.19 106 GLN A O 1
ATOM 794 N N . VAL A 1 107 ? -3.800 -3.645 -13.965 1.00 86.06 107 VAL A N 1
ATOM 795 C CA . VAL A 1 107 ? -2.794 -4.016 -12.956 1.00 86.06 107 VAL A CA 1
ATOM 796 C C . VAL A 1 107 ? -3.463 -4.304 -11.613 1.00 86.06 107 VAL A C 1
ATOM 798 O O . VAL A 1 107 ? -3.061 -5.224 -10.910 1.00 86.06 107 VAL A O 1
ATOM 801 N N . PHE A 1 108 ? -4.480 -3.524 -11.248 1.00 83.56 108 PHE A N 1
ATOM 802 C CA . PHE A 1 108 ? -5.163 -3.670 -9.966 1.00 83.56 108 PHE A CA 1
ATOM 803 C C . PHE A 1 108 ? -6.101 -4.867 -9.903 1.00 83.56 108 PHE A C 1
ATOM 805 O O . PHE A 1 108 ? -6.198 -5.456 -8.835 1.00 83.56 108 PHE A O 1
ATOM 812 N N . SER A 1 109 ? -6.724 -5.258 -11.017 1.00 88.00 109 SER A N 1
ATOM 813 C CA . SER A 1 109 ? -7.528 -6.485 -11.082 1.00 88.00 109 SER A CA 1
ATOM 814 C C . SER A 1 109 ? -6.704 -7.716 -10.705 1.00 88.00 109 SER A C 1
ATOM 816 O O . SER A 1 109 ? -7.195 -8.617 -10.041 1.00 88.00 109 SER A O 1
ATOM 818 N N . GLU A 1 110 ? -5.410 -7.711 -11.024 1.00 88.44 110 GLU A N 1
ATOM 819 C CA . GLU A 1 110 ? -4.504 -8.786 -10.625 1.00 88.44 110 GLU A CA 1
ATOM 820 C C . GLU A 1 110 ? -4.212 -8.815 -9.130 1.00 88.44 110 GLU A C 1
ATOM 822 O O . GLU A 1 110 ? -3.758 -9.846 -8.660 1.00 88.44 110 GLU A O 1
ATOM 827 N N . LEU A 1 111 ? -4.449 -7.718 -8.407 1.00 87.81 111 LEU A N 1
ATOM 828 C CA . LEU A 1 111 ? -4.251 -7.607 -6.960 1.00 87.81 111 LEU A CA 1
ATOM 829 C C . LEU A 1 111 ? -5.552 -7.806 -6.157 1.00 87.81 111 LEU A C 1
ATOM 831 O O . LEU A 1 111 ? -5.543 -7.695 -4.932 1.00 87.81 111 LEU A O 1
ATOM 835 N N . GLU A 1 112 ? -6.691 -8.030 -6.824 1.00 86.69 112 GLU A N 1
ATOM 836 C CA . GLU A 1 112 ? -7.999 -8.176 -6.164 1.00 86.69 112 GLU A CA 1
ATOM 837 C C . GLU A 1 112 ? -8.072 -9.414 -5.264 1.00 86.69 112 GLU A C 1
ATOM 839 O O . GLU A 1 112 ? -8.700 -9.362 -4.200 1.00 86.69 112 GLU A O 1
ATOM 844 N N . ASP A 1 113 ? -7.388 -10.492 -5.645 1.00 87.94 113 ASP A N 1
ATOM 845 C CA . ASP A 1 113 ? -7.313 -11.726 -4.861 1.00 87.94 113 ASP A CA 1
ATOM 846 C C . ASP A 1 113 ? -6.614 -11.475 -3.520 1.00 87.94 113 ASP A C 1
ATOM 848 O O . ASP A 1 113 ? -7.105 -11.880 -2.467 1.00 87.94 113 ASP A O 1
ATOM 852 N N . GLU A 1 114 ? -5.519 -10.712 -3.528 1.00 89.62 114 GLU A N 1
ATOM 853 C CA . GLU A 1 114 ? -4.794 -10.309 -2.326 1.00 89.62 114 GLU A CA 1
ATOM 854 C C . GLU A 1 114 ? -5.662 -9.444 -1.394 1.00 89.62 114 GLU A C 1
ATOM 856 O O . GLU A 1 114 ? -5.599 -9.583 -0.172 1.00 89.62 114 GLU A O 1
ATOM 861 N N . PHE A 1 115 ? -6.524 -8.579 -1.935 1.00 86.69 115 PHE A N 1
ATOM 862 C CA . PHE A 1 115 ? -7.472 -7.822 -1.106 1.00 86.69 115 PHE A CA 1
ATOM 863 C C . PHE A 1 115 ? -8.568 -8.689 -0.511 1.00 86.69 115 PHE A C 1
ATOM 865 O O . PHE A 1 115 ? -8.981 -8.463 0.628 1.00 86.69 115 PHE A O 1
ATOM 872 N N . THR A 1 116 ? -9.037 -9.674 -1.267 1.00 87.56 116 THR A N 1
ATOM 873 C CA . THR A 1 116 ? -10.053 -10.612 -0.797 1.00 87.56 116 THR A CA 1
ATOM 874 C C . THR A 1 116 ? -9.493 -11.484 0.325 1.00 87.56 116 THR A C 1
ATOM 876 O O . THR A 1 116 ? -10.114 -11.563 1.381 1.00 87.56 116 THR A O 1
ATOM 879 N N . ALA A 1 117 ? -8.273 -12.007 0.172 1.00 90.94 117 ALA A N 1
ATOM 880 C CA . ALA A 1 117 ? -7.573 -12.746 1.223 1.00 90.94 117 ALA A CA 1
ATOM 881 C C . ALA A 1 117 ? -7.407 -11.907 2.506 1.00 90.94 117 ALA A C 1
ATOM 883 O O . ALA A 1 117 ? -7.674 -12.381 3.611 1.00 90.94 117 ALA A O 1
ATOM 884 N N . ALA A 1 118 ? -7.055 -10.621 2.371 1.00 89.25 118 ALA A N 1
ATOM 885 C CA . ALA A 1 118 ? -6.958 -9.712 3.514 1.00 89.25 118 ALA A CA 1
ATOM 886 C C . ALA A 1 118 ? -8.302 -9.516 4.242 1.00 89.25 118 ALA A C 1
ATOM 888 O O . ALA A 1 118 ? -8.342 -9.438 5.470 1.00 89.25 118 ALA A O 1
ATOM 889 N N . LEU A 1 119 ? -9.412 -9.462 3.500 1.00 84.88 119 LEU A N 1
ATOM 890 C CA . LEU A 1 119 ? -10.764 -9.376 4.061 1.00 84.88 119 LEU A CA 1
ATOM 891 C C . LEU A 1 119 ? -11.220 -10.673 4.742 1.00 84.88 119 LEU A C 1
ATOM 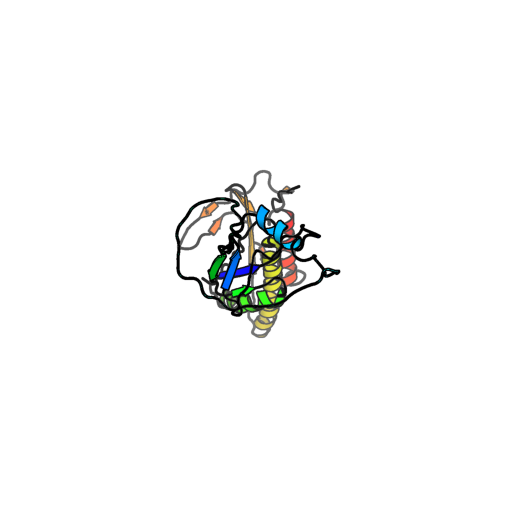893 O O . LEU A 1 119 ? -12.070 -10.623 5.631 1.00 84.88 119 LEU A O 1
ATOM 897 N N . GLU A 1 120 ? -10.677 -11.816 4.331 1.00 87.12 120 GLU A N 1
ATOM 898 C CA . GLU A 1 120 ? -10.949 -13.134 4.916 1.00 87.12 120 GLU A CA 1
ATOM 899 C C . GLU A 1 120 ? -10.095 -13.428 6.161 1.00 87.12 120 GLU A C 1
ATOM 901 O O . GLU A 1 120 ? -10.340 -14.410 6.863 1.00 87.12 120 GLU A O 1
ATOM 906 N N . GLY A 1 121 ? -9.154 -12.539 6.494 1.00 86.81 121 GLY A N 1
ATOM 907 C CA . GLY A 1 121 ? -8.328 -12.618 7.700 1.00 86.81 121 GLY A CA 1
ATOM 908 C C . GLY A 1 121 ? -6.883 -13.047 7.452 1.00 86.81 121 GLY A C 1
ATOM 909 O O . GLY A 1 121 ? -6.159 -13.317 8.412 1.00 86.81 121 GLY A O 1
ATOM 910 N N . GLU A 1 122 ? -6.433 -13.096 6.197 1.00 89.75 122 GLU A N 1
ATOM 911 C CA . GLU A 1 122 ? -5.030 -13.351 5.878 1.00 89.75 122 GLU A CA 1
ATOM 912 C C . GLU A 1 122 ? -4.172 -12.082 5.984 1.00 89.75 122 GLU A C 1
ATOM 914 O O . GLU A 1 122 ? -4.592 -10.965 5.681 1.00 89.75 122 GLU A O 1
ATOM 919 N N . SER A 1 123 ? -2.918 -12.245 6.411 1.00 88.62 123 SER A N 1
ATOM 920 C CA . SER A 1 123 ? -1.960 -11.137 6.461 1.00 88.62 123 SER A CA 1
ATOM 921 C C . SER A 1 123 ? -1.314 -10.927 5.095 1.00 88.62 123 SER A C 1
ATOM 923 O O . SER A 1 123 ? -0.508 -11.744 4.650 1.00 88.62 123 SER A O 1
ATOM 925 N N . VAL A 1 124 ? -1.626 -9.802 4.456 1.00 90.19 124 VAL A N 1
ATOM 926 C CA . VAL A 1 124 ? -1.144 -9.457 3.113 1.00 90.19 124 VAL A CA 1
ATOM 927 C C . VAL A 1 124 ? -0.226 -8.239 3.169 1.00 90.19 124 VAL A C 1
ATOM 929 O O . VAL A 1 124 ? -0.499 -7.265 3.868 1.00 90.19 124 VAL A O 1
ATOM 932 N N . SER A 1 125 ? 0.872 -8.285 2.412 1.00 90.12 125 SER A N 1
ATOM 933 C CA . SER A 1 125 ? 1.828 -7.182 2.289 1.00 90.12 125 SER A CA 1
ATOM 934 C C . SER A 1 125 ? 2.173 -6.939 0.826 1.00 90.12 125 SER A C 1
ATOM 936 O O . SER A 1 125 ? 2.513 -7.872 0.099 1.00 90.12 125 SER A O 1
ATOM 938 N N . ILE A 1 126 ? 2.091 -5.677 0.402 1.00 90.44 126 ILE A N 1
ATOM 939 C CA . ILE A 1 126 ? 2.374 -5.250 -0.969 1.00 90.44 126 ILE A CA 1
ATOM 940 C C . ILE A 1 126 ? 3.495 -4.216 -0.929 1.00 90.44 126 ILE A C 1
ATOM 942 O O . ILE A 1 126 ? 3.367 -3.161 -0.306 1.00 90.44 126 ILE A O 1
ATOM 946 N N . LEU A 1 127 ? 4.592 -4.512 -1.629 1.00 90.56 127 LEU A N 1
ATOM 947 C CA . LEU A 1 127 ? 5.764 -3.649 -1.721 1.00 90.56 127 LEU A CA 1
ATOM 948 C C . LEU A 1 127 ? 6.031 -3.270 -3.178 1.00 90.56 127 LEU A C 1
ATOM 950 O O . LEU A 1 127 ? 6.153 -4.134 -4.042 1.00 90.56 127 LEU A O 1
ATOM 954 N N . ALA A 1 128 ? 6.188 -1.972 -3.438 1.00 90.75 128 ALA A N 1
ATOM 955 C CA . ALA A 1 128 ? 6.629 -1.464 -4.733 1.00 90.75 128 ALA A CA 1
ATOM 956 C C . ALA A 1 128 ? 8.112 -1.069 -4.677 1.00 90.75 128 ALA A C 1
ATOM 958 O O . ALA A 1 128 ? 8.507 -0.227 -3.869 1.00 90.75 128 ALA A O 1
ATOM 959 N N . TYR A 1 129 ? 8.922 -1.627 -5.576 1.00 90.31 129 TYR A N 1
ATOM 960 C CA . TYR A 1 129 ? 10.357 -1.352 -5.693 1.00 90.31 129 TYR A CA 1
ATOM 961 C C . TYR A 1 129 ? 10.721 -0.893 -7.115 1.00 90.31 129 TYR A C 1
ATOM 963 O O . TYR A 1 129 ? 9.957 -1.078 -8.058 1.00 90.31 129 TYR A O 1
ATOM 971 N N . GLY A 1 130 ? 11.867 -0.223 -7.267 1.00 87.19 130 GLY A N 1
ATOM 972 C CA . GLY A 1 130 ? 12.308 0.353 -8.543 1.00 87.19 130 GLY A CA 1
ATOM 973 C C . GLY A 1 130 ? 13.056 1.680 -8.395 1.00 87.19 130 GLY A C 1
ATOM 974 O O . GLY A 1 130 ? 13.100 2.268 -7.311 1.00 87.19 130 GLY A O 1
ATOM 975 N N . ALA A 1 131 ? 13.629 2.175 -9.491 1.00 82.44 131 ALA A N 1
ATOM 976 C CA . ALA A 1 131 ? 14.400 3.422 -9.527 1.00 82.44 131 ALA A CA 1
ATOM 977 C C . ALA A 1 131 ? 13.550 4.671 -9.214 1.00 82.44 131 ALA A C 1
ATOM 979 O O . ALA A 1 131 ? 12.321 4.662 -9.328 1.00 82.44 131 ALA A O 1
ATOM 980 N N . THR A 1 132 ? 14.177 5.767 -8.782 1.00 82.62 132 THR A N 1
ATOM 981 C CA . THR A 1 132 ? 13.489 7.063 -8.617 1.00 82.62 132 THR A CA 1
ATOM 982 C C . THR A 1 132 ? 12.825 7.476 -9.935 1.00 82.62 132 THR A C 1
ATOM 984 O O . THR A 1 132 ? 13.378 7.247 -11.003 1.00 82.62 132 THR A O 1
ATOM 987 N N . GLY A 1 133 ? 11.597 8.000 -9.871 1.00 78.69 133 GLY A N 1
ATOM 988 C CA . GLY A 1 133 ? 10.811 8.333 -11.067 1.00 78.69 133 GLY A CA 1
ATOM 989 C C . GLY A 1 133 ? 10.055 7.163 -11.718 1.00 78.69 133 GLY A C 1
ATOM 990 O O . GLY A 1 133 ? 9.198 7.405 -12.557 1.00 78.69 133 GLY A O 1
ATOM 991 N N . SER A 1 134 ? 10.250 5.907 -11.289 1.00 80.75 134 SER A N 1
ATOM 992 C CA . SER A 1 134 ? 9.588 4.736 -11.905 1.00 80.75 134 SER A CA 1
ATOM 993 C C . SER A 1 134 ? 8.091 4.566 -11.578 1.00 80.75 134 SER A C 1
ATOM 995 O O . SER A 1 134 ? 7.487 3.562 -11.945 1.00 80.75 134 SER A O 1
ATOM 997 N N . GLY A 1 135 ? 7.475 5.499 -10.842 1.00 83.81 135 GLY A N 1
ATOM 998 C CA . GLY A 1 135 ? 6.044 5.438 -10.510 1.00 83.81 135 GLY A CA 1
ATOM 999 C C . GLY A 1 135 ? 5.664 4.562 -9.304 1.00 83.81 135 GLY A C 1
ATOM 1000 O O . GLY A 1 135 ? 4.488 4.230 -9.147 1.00 83.81 135 GLY A O 1
ATOM 1001 N N . LYS A 1 136 ? 6.609 4.218 -8.413 1.00 88.19 136 LYS A N 1
ATOM 1002 C CA . LYS A 1 136 ? 6.327 3.469 -7.163 1.00 88.19 136 LYS A CA 1
ATOM 1003 C C . LYS A 1 136 ? 5.239 4.133 -6.312 1.00 88.19 136 LYS A C 1
ATOM 1005 O O . LYS A 1 136 ? 4.234 3.506 -5.996 1.00 88.19 136 LYS A O 1
ATOM 1010 N N . THR A 1 137 ? 5.424 5.417 -5.984 1.00 86.12 137 THR A N 1
ATOM 1011 C CA . THR A 1 137 ? 4.487 6.190 -5.150 1.00 86.12 137 THR A CA 1
ATOM 1012 C C . THR A 1 137 ? 3.109 6.283 -5.796 1.00 86.12 137 THR A C 1
ATOM 1014 O O . THR A 1 137 ? 2.107 6.097 -5.116 1.00 86.12 137 THR A O 1
ATOM 1017 N N . HIS A 1 138 ? 3.062 6.497 -7.114 1.00 84.62 138 HIS A N 1
ATOM 1018 C CA . HIS A 1 138 ? 1.819 6.515 -7.883 1.00 84.62 138 HIS A CA 1
ATOM 1019 C C . HIS A 1 138 ? 1.076 5.175 -7.780 1.00 84.62 138 HIS A C 1
ATOM 1021 O O . HIS A 1 138 ? -0.115 5.148 -7.490 1.00 84.62 138 HIS A O 1
ATOM 1027 N N . THR A 1 139 ? 1.791 4.058 -7.947 1.00 88.06 139 THR A N 1
ATOM 1028 C CA . THR A 1 139 ? 1.205 2.711 -7.866 1.00 88.06 139 THR A CA 1
ATOM 1029 C C . THR A 1 139 ? 0.632 2.429 -6.476 1.00 88.06 139 THR A C 1
ATOM 1031 O O . THR A 1 139 ? -0.524 2.034 -6.371 1.00 88.06 139 THR A O 1
ATOM 1034 N N . VAL A 1 140 ? 1.395 2.693 -5.408 1.00 88.56 140 VAL A N 1
ATOM 1035 C CA . VAL A 1 140 ? 0.952 2.453 -4.019 1.00 88.56 140 VAL A CA 1
ATOM 1036 C C . VAL A 1 140 ? -0.203 3.375 -3.617 1.00 88.56 140 VAL A C 1
ATOM 1038 O O . VAL A 1 140 ? -1.141 2.925 -2.966 1.00 88.56 140 VAL A O 1
ATOM 1041 N N . SER A 1 141 ? -0.178 4.649 -4.024 1.00 86.06 141 SER A N 1
ATOM 1042 C CA . SER A 1 141 ? -1.263 5.596 -3.731 1.00 86.06 141 SER A CA 1
ATOM 1043 C C . SER A 1 141 ? -2.576 5.167 -4.384 1.00 86.06 141 SER A C 1
ATOM 1045 O O . SER A 1 141 ? -3.603 5.078 -3.714 1.00 86.06 141 SER A O 1
ATOM 1047 N N . ASN A 1 142 ? -2.537 4.846 -5.679 1.00 87.75 142 ASN A N 1
ATOM 1048 C CA . ASN A 1 142 ? -3.727 4.431 -6.422 1.00 87.75 142 ASN A CA 1
ATOM 1049 C C . ASN A 1 142 ? -4.278 3.096 -5.906 1.00 87.75 142 ASN A C 1
ATOM 1051 O O . ASN A 1 142 ? -5.495 2.903 -5.884 1.00 87.75 142 ASN A O 1
ATOM 1055 N N . LEU A 1 143 ? -3.392 2.200 -5.460 1.00 89.00 143 LEU A N 1
ATOM 1056 C CA . LEU A 1 143 ? -3.772 0.962 -4.793 1.00 89.00 143 LEU A CA 1
ATOM 1057 C C . LEU A 1 143 ? -4.554 1.263 -3.513 1.00 89.00 143 LEU A C 1
ATOM 1059 O O . LEU A 1 143 ? -5.697 0.840 -3.386 1.00 89.00 143 LEU A O 1
ATOM 1063 N N . ALA A 1 144 ? -3.987 2.069 -2.612 1.00 88.19 144 ALA A N 1
ATOM 1064 C CA . ALA A 1 144 ? -4.612 2.413 -1.338 1.00 88.19 144 ALA A CA 1
ATOM 1065 C C . ALA A 1 144 ? -5.993 3.083 -1.512 1.00 88.19 144 ALA A C 1
ATOM 1067 O O . ALA A 1 144 ? -6.937 2.764 -0.787 1.00 88.19 144 ALA A O 1
ATOM 1068 N N . GLU A 1 145 ? -6.156 3.953 -2.516 1.00 86.75 145 GLU A N 1
ATOM 1069 C CA . GLU A 1 145 ? -7.457 4.555 -2.847 1.00 86.75 145 GLU A CA 1
ATOM 1070 C C . GLU A 1 145 ? -8.497 3.538 -3.348 1.00 86.75 145 GLU A C 1
ATOM 1072 O O . GLU A 1 145 ? -9.701 3.714 -3.134 1.00 86.75 145 GLU A O 1
ATOM 1077 N N . ARG A 1 146 ? -8.063 2.481 -4.041 1.00 87.88 146 ARG A N 1
ATOM 1078 C CA . ARG A 1 146 ? -8.941 1.385 -4.480 1.00 87.88 146 ARG A CA 1
ATOM 1079 C C . ARG A 1 146 ? -9.315 0.473 -3.327 1.00 87.88 146 ARG A C 1
ATOM 1081 O O . ARG A 1 146 ? -10.498 0.168 -3.196 1.00 87.88 146 ARG A O 1
ATOM 1088 N N . CYS A 1 147 ? -8.367 0.143 -2.451 1.00 88.56 147 CYS A N 1
ATOM 1089 C CA . CYS A 1 147 ? -8.646 -0.590 -1.217 1.00 88.56 147 CYS A CA 1
ATOM 1090 C C . CYS A 1 147 ? -9.728 0.116 -0.404 1.00 88.56 147 CYS A C 1
ATOM 1092 O O . CYS A 1 147 ? -10.691 -0.512 0.023 1.00 88.56 147 CYS A O 1
ATOM 1094 N N . ALA A 1 148 ? -9.620 1.441 -0.262 1.00 88.50 148 ALA A N 1
ATOM 1095 C CA . ALA A 1 148 ? -10.609 2.245 0.446 1.00 88.50 148 ALA A CA 1
ATOM 1096 C C . ALA A 1 148 ? -12.019 2.103 -0.147 1.00 88.50 148 ALA A C 1
ATOM 1098 O O . ALA A 1 148 ? -12.985 1.954 0.595 1.00 88.50 148 ALA A O 1
ATOM 1099 N N . ARG A 1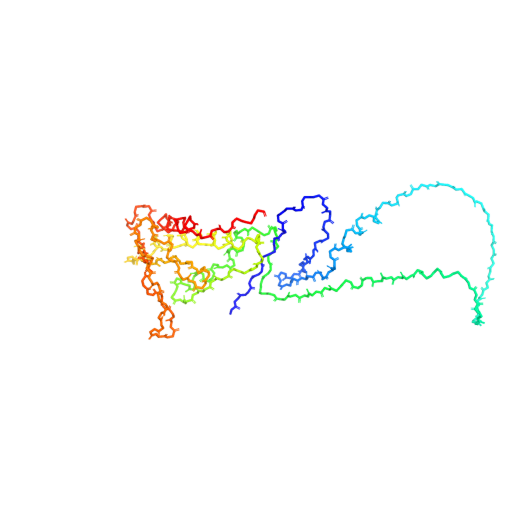 149 ? -12.138 2.090 -1.482 1.00 88.56 149 ARG A N 1
ATOM 1100 C CA . ARG A 1 149 ? -13.412 1.856 -2.182 1.00 88.56 149 ARG A CA 1
ATOM 1101 C C . ARG A 1 149 ? -13.949 0.440 -1.982 1.00 88.56 149 ARG A C 1
ATOM 1103 O O . ARG A 1 149 ? -15.156 0.268 -1.832 1.00 88.56 149 ARG A O 1
ATOM 1110 N N . MET A 1 150 ? -13.081 -0.569 -2.007 1.00 88.44 150 MET A N 1
ATOM 1111 C CA . MET A 1 150 ? -13.475 -1.963 -1.782 1.00 88.44 150 MET A CA 1
ATOM 1112 C C . MET A 1 150 ? -13.963 -2.183 -0.349 1.00 88.44 150 MET A C 1
ATOM 1114 O O . MET A 1 150 ? -15.006 -2.805 -0.159 1.00 88.44 150 MET A O 1
ATOM 1118 N N . LEU A 1 151 ? -13.261 -1.622 0.641 1.00 89.19 151 LEU A N 1
ATOM 1119 C CA . LEU A 1 151 ? -13.648 -1.676 2.053 1.00 89.19 151 LEU A CA 1
ATOM 1120 C C . LEU A 1 151 ? -15.013 -1.030 2.297 1.00 89.19 151 LEU A C 1
ATOM 1122 O O . LEU A 1 151 ? -15.836 -1.603 3.001 1.00 89.19 151 LEU A O 1
ATOM 1126 N N . ASP A 1 152 ? -15.276 0.117 1.672 1.00 89.00 152 ASP A N 1
ATOM 1127 C CA . ASP A 1 152 ? -16.554 0.830 1.782 1.00 89.00 152 ASP A CA 1
ATOM 1128 C C . ASP A 1 152 ? -17.718 -0.014 1.230 1.00 89.00 152 ASP A C 1
ATOM 1130 O O . ASP A 1 152 ? -18.696 -0.272 1.930 1.00 89.00 152 ASP A O 1
ATOM 1134 N N . ARG A 1 153 ? -17.555 -0.581 0.024 1.00 89.00 153 ARG A N 1
ATOM 1135 C CA . ARG A 1 153 ? -18.537 -1.511 -0.567 1.00 89.00 153 ARG A CA 1
ATOM 1136 C C . ARG A 1 153 ? -18.736 -2.770 0.276 1.00 89.00 153 ARG A C 1
ATOM 1138 O O . ARG A 1 153 ? -19.839 -3.310 0.340 1.00 89.00 153 ARG A O 1
ATOM 1145 N N . ARG A 1 154 ? -17.668 -3.282 0.892 1.00 87.94 154 ARG A N 1
ATOM 1146 C CA . ARG A 1 154 ? -17.748 -4.474 1.741 1.00 87.94 154 ARG A CA 1
ATOM 1147 C C . ARG A 1 154 ? -18.463 -4.171 3.054 1.00 87.94 154 ARG A C 1
ATOM 1149 O O . ARG A 1 154 ? -19.253 -5.001 3.491 1.00 87.94 154 ARG A O 1
ATOM 1156 N N . ALA A 1 155 ? -18.241 -2.995 3.636 1.00 87.94 155 ALA A N 1
ATOM 1157 C CA . ALA A 1 155 ? -18.980 -2.531 4.804 1.00 87.94 155 ALA A CA 1
ATOM 1158 C C . ALA A 1 155 ? -20.484 -2.439 4.515 1.00 87.94 155 ALA A C 1
ATOM 1160 O O . ALA A 1 155 ? -21.276 -2.946 5.306 1.00 87.94 155 ALA A O 1
ATOM 1161 N N . ASP A 1 156 ? -20.874 -1.904 3.350 1.00 87.25 156 ASP A N 1
ATOM 1162 C CA . ASP A 1 156 ? -22.277 -1.872 2.914 1.00 87.25 156 ASP A CA 1
ATOM 1163 C C . ASP A 1 156 ? -22.918 -3.265 2.882 1.00 87.25 156 ASP A C 1
ATOM 1165 O O . ASP A 1 156 ? -24.031 -3.455 3.372 1.00 87.25 156 ASP A O 1
ATOM 1169 N N . ALA A 1 157 ? -22.215 -4.251 2.320 1.00 88.44 157 ALA A N 1
ATOM 1170 C CA . ALA A 1 157 ? -22.711 -5.621 2.232 1.00 88.44 157 ALA A CA 1
ATOM 1171 C C . ALA A 1 157 ? -22.795 -6.309 3.607 1.00 88.44 157 ALA A C 1
ATOM 1173 O O . ALA A 1 157 ? -23.738 -7.052 3.872 1.00 88.44 157 ALA A O 1
ATOM 1174 N N . LEU A 1 158 ? -21.819 -6.068 4.486 1.00 87.12 158 LEU A N 1
ATOM 1175 C CA . LEU A 1 158 ? -21.770 -6.668 5.822 1.00 87.12 158 LEU A CA 1
ATOM 1176 C C . LEU A 1 158 ? -22.866 -6.121 6.743 1.00 87.12 158 LEU A C 1
ATOM 1178 O O . LEU A 1 158 ? -23.458 -6.887 7.504 1.00 87.12 158 LEU A O 1
ATOM 1182 N N . GLU A 1 159 ? -23.199 -4.837 6.627 1.00 85.88 159 GLU A N 1
ATOM 1183 C CA . GLU A 1 159 ? -24.262 -4.230 7.430 1.00 85.88 159 GLU A CA 1
ATOM 1184 C C . GLU A 1 159 ? -25.653 -4.743 7.071 1.00 85.88 159 GLU A C 1
ATOM 1186 O O . GLU A 1 159 ? -26.489 -4.907 7.960 1.00 85.88 159 GLU A O 1
ATOM 1191 N N . GLN A 1 160 ? -25.893 -5.087 5.801 1.00 86.62 160 GLN A N 1
ATOM 1192 C CA . GLN A 1 160 ? -27.123 -5.783 5.400 1.00 86.62 160 GLN A CA 1
ATOM 1193 C C . GLN A 1 160 ? -27.266 -7.142 6.107 1.00 86.62 160 GLN A C 1
ATOM 1195 O O . GLN A 1 160 ? -28.381 -7.597 6.350 1.00 86.62 160 GLN A O 1
ATOM 1200 N N . GLY A 1 161 ? -26.142 -7.766 6.475 1.00 85.62 161 GLY A N 1
ATOM 1201 C CA . GLY A 1 161 ? -26.077 -8.983 7.285 1.00 85.62 161 GLY A CA 1
ATOM 1202 C C . GLY A 1 161 ? -25.998 -8.745 8.799 1.00 85.62 161 GLY A C 1
ATOM 1203 O O . GLY A 1 161 ? -25.823 -9.706 9.543 1.00 85.62 161 GLY A O 1
ATOM 1204 N N . GLY A 1 162 ? -26.100 -7.495 9.271 1.00 87.94 162 GLY A N 1
ATOM 1205 C CA . GLY A 1 162 ? -26.020 -7.137 10.693 1.00 87.94 162 GLY A CA 1
ATOM 1206 C C . GLY A 1 162 ? -24.604 -7.111 11.283 1.00 87.94 162 GLY A C 1
ATOM 1207 O O . GLY A 1 162 ? -24.455 -7.007 12.501 1.00 87.94 162 GLY A O 1
ATOM 1208 N N . LEU A 1 163 ? -23.564 -7.198 10.450 1.00 87.12 163 LEU A N 1
ATOM 1209 C CA . LEU A 1 163 ? -22.163 -7.116 10.864 1.00 87.12 163 LEU A CA 1
ATOM 1210 C C . LEU A 1 163 ? -21.632 -5.690 10.680 1.00 87.12 163 LEU A C 1
ATOM 1212 O O . LEU A 1 163 ? -21.974 -5.012 9.716 1.00 87.12 163 LEU A O 1
ATOM 1216 N N . ARG A 1 164 ? -20.767 -5.237 11.593 1.00 85.25 164 ARG A N 1
ATOM 1217 C CA . ARG A 1 164 ? -20.098 -3.929 11.504 1.00 85.25 164 ARG A CA 1
ATOM 1218 C C . ARG A 1 164 ? -18.630 -4.115 11.150 1.00 85.25 164 ARG A C 1
ATOM 1220 O O . ARG A 1 164 ? -17.947 -4.907 11.794 1.00 85.25 164 ARG A O 1
ATOM 1227 N N . LEU A 1 165 ? -18.158 -3.370 10.152 1.00 86.44 165 LEU A N 1
ATOM 1228 C CA . LEU A 1 165 ? -16.748 -3.323 9.773 1.00 86.44 165 LEU A CA 1
ATOM 1229 C C . LEU A 1 165 ? -16.074 -2.123 10.447 1.00 86.44 165 LEU A C 1
ATOM 1231 O O . LEU A 1 165 ? -16.492 -0.982 10.250 1.00 86.44 165 LEU A O 1
ATOM 1235 N N . GLU A 1 166 ? -15.018 -2.384 11.211 1.00 87.50 166 GLU A N 1
ATOM 1236 C CA . GLU A 1 166 ? -14.140 -1.362 11.781 1.00 87.50 166 GLU A CA 1
ATOM 1237 C C . GLU A 1 166 ? -12.747 -1.505 11.164 1.00 87.50 166 GLU A C 1
ATOM 1239 O O . GLU A 1 166 ? -12.197 -2.605 11.102 1.00 87.50 166 GLU A O 1
ATOM 1244 N N . VAL A 1 167 ? -12.185 -0.397 10.677 1.00 89.75 167 VAL A N 1
ATOM 1245 C CA . VAL A 1 167 ? -10.886 -0.375 10.000 1.00 89.75 167 VAL A CA 1
ATOM 1246 C C . VAL A 1 167 ? -9.922 0.484 10.805 1.00 89.75 167 VAL A C 1
ATOM 1248 O O . VAL A 1 167 ? -10.168 1.668 11.012 1.00 89.75 167 VAL A O 1
ATOM 1251 N N . MET A 1 168 ? -8.796 -0.087 11.225 1.00 90.44 168 MET A N 1
ATOM 1252 C CA . MET A 1 168 ? -7.728 0.653 11.899 1.00 90.44 168 MET A CA 1
ATOM 1253 C C . MET A 1 168 ? -6.591 0.946 10.923 1.00 90.44 168 MET A C 1
ATOM 1255 O O . MET A 1 168 ? -6.106 0.042 10.244 1.00 90.44 168 MET A O 1
ATOM 1259 N N . VAL A 1 169 ? -6.161 2.207 10.851 1.00 91.12 169 VAL A N 1
ATOM 1260 C CA . VAL A 1 169 ? -5.127 2.655 9.909 1.00 91.12 169 VAL A CA 1
ATOM 1261 C C . VAL A 1 169 ? -4.001 3.365 10.648 1.00 91.12 169 VAL A C 1
ATOM 1263 O O . VAL A 1 169 ? -4.237 4.256 11.464 1.00 91.12 169 VAL A O 1
ATOM 1266 N N . GLN A 1 170 ? -2.774 2.990 10.295 1.00 91.00 170 GLN A N 1
ATOM 1267 C CA . GLN A 1 170 ? -1.531 3.639 10.697 1.00 91.00 170 GLN A CA 1
ATOM 1268 C C . GLN A 1 170 ? -0.762 4.021 9.430 1.00 91.00 170 GLN A C 1
ATOM 1270 O O . GLN A 1 170 ? -0.691 3.229 8.488 1.00 91.00 170 GLN A O 1
ATOM 1275 N N . ILE A 1 171 ? -0.190 5.225 9.388 1.00 91.06 171 ILE A N 1
ATOM 1276 C CA . ILE A 1 171 ? 0.646 5.673 8.267 1.00 91.06 171 ILE A CA 1
ATOM 1277 C C . ILE A 1 171 ? 1.977 6.142 8.834 1.00 91.06 171 ILE A C 1
ATOM 1279 O O . ILE A 1 171 ? 2.036 7.116 9.578 1.00 91.06 171 ILE A O 1
ATOM 1283 N N . VAL A 1 172 ? 3.041 5.429 8.477 1.00 89.62 172 VAL A N 1
ATOM 1284 C CA . VAL A 1 172 ? 4.375 5.615 9.046 1.00 89.62 172 VAL A CA 1
ATOM 1285 C C . VAL A 1 172 ? 5.382 5.737 7.915 1.00 89.62 172 VAL A C 1
ATOM 1287 O O . VAL A 1 172 ? 5.349 4.976 6.948 1.00 89.62 172 VAL A O 1
ATOM 1290 N N . GLU A 1 173 ? 6.292 6.689 8.052 1.00 88.62 173 GLU A N 1
ATOM 1291 C CA . GLU A 1 173 ? 7.459 6.840 7.198 1.00 88.62 173 GLU A CA 1
ATOM 1292 C C . GLU A 1 173 ? 8.701 6.291 7.899 1.00 88.62 173 GLU A C 1
ATOM 1294 O O . GLU A 1 173 ? 8.901 6.495 9.095 1.00 88.62 173 GLU A O 1
ATOM 1299 N N . ILE A 1 174 ? 9.549 5.607 7.135 1.00 88.81 174 ILE A N 1
ATOM 1300 C CA . ILE A 1 174 ? 10.910 5.275 7.547 1.00 88.81 174 ILE A CA 1
ATOM 1301 C C . ILE A 1 174 ? 11.829 6.162 6.716 1.00 88.81 174 ILE A C 1
ATOM 1303 O O . ILE A 1 174 ? 11.932 5.988 5.501 1.00 88.81 174 ILE A O 1
ATOM 1307 N N . TYR A 1 175 ? 12.465 7.129 7.366 1.00 85.62 175 TYR A N 1
ATOM 1308 C CA . TYR A 1 175 ? 13.401 8.051 6.737 1.00 85.62 175 TYR A CA 1
ATOM 1309 C C . TYR A 1 175 ? 14.667 8.126 7.580 1.00 85.62 175 TYR A C 1
ATOM 1311 O O . TYR A 1 175 ? 14.596 8.359 8.783 1.00 85.62 175 TYR A O 1
ATOM 1319 N N . ASN A 1 176 ? 15.828 7.924 6.953 1.00 85.19 176 ASN A N 1
ATOM 1320 C CA . ASN A 1 176 ? 17.125 7.929 7.635 1.00 85.19 176 ASN A CA 1
ATOM 1321 C C . ASN A 1 176 ? 17.167 7.002 8.873 1.00 85.19 176 ASN A C 1
ATOM 1323 O O . ASN A 1 176 ? 17.579 7.422 9.952 1.00 85.19 176 ASN A O 1
ATOM 1327 N N . GLU A 1 177 ? 16.678 5.762 8.731 1.00 84.94 177 GLU A N 1
ATOM 1328 C CA . GLU A 1 177 ? 16.577 4.769 9.821 1.00 84.94 177 GLU A CA 1
ATOM 1329 C C . GLU A 1 177 ? 15.747 5.230 11.036 1.00 84.94 177 GLU A C 1
ATOM 1331 O O . GLU A 1 177 ? 15.852 4.677 12.132 1.00 84.94 177 GLU A O 1
ATOM 1336 N N . GLN A 1 178 ? 14.901 6.246 10.858 1.00 81.75 178 GLN A N 1
ATOM 1337 C CA . GLN A 1 178 ? 13.994 6.745 11.881 1.00 81.75 178 GLN A CA 1
ATOM 1338 C C . GLN A 1 178 ? 12.547 6.561 11.437 1.00 81.75 178 GLN A C 1
ATOM 1340 O O . GLN A 1 178 ? 12.170 6.881 10.309 1.00 81.75 178 GLN A O 1
ATOM 1345 N N . PHE A 1 179 ? 11.733 6.047 12.356 1.00 87.00 179 PHE A N 1
ATOM 1346 C CA . PHE A 1 179 ? 10.291 5.970 12.189 1.00 87.00 179 PHE A CA 1
ATOM 1347 C C . PHE A 1 179 ? 9.673 7.341 12.468 1.00 87.00 179 PHE A C 1
ATOM 1349 O O . PHE A 1 179 ? 9.937 7.944 13.512 1.00 87.00 179 PHE A O 1
ATOM 1356 N N . ARG A 1 180 ? 8.800 7.796 11.572 1.00 86.00 180 ARG A N 1
ATOM 1357 C CA . ARG A 1 180 ? 8.017 9.023 11.709 1.00 86.00 180 ARG A CA 1
ATOM 1358 C C . ARG A 1 180 ? 6.540 8.718 11.503 1.00 86.00 180 ARG A C 1
ATOM 1360 O O . ARG A 1 180 ? 6.164 8.098 10.512 1.0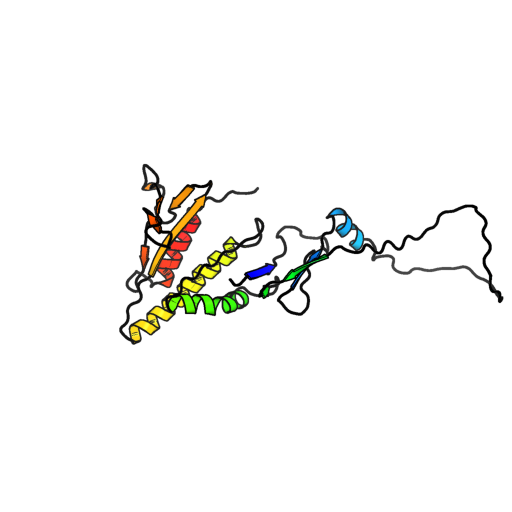0 86.00 180 ARG A O 1
ATOM 1367 N N . ASP A 1 181 ? 5.711 9.156 12.439 1.00 89.06 181 ASP A N 1
ATOM 1368 C CA . ASP A 1 181 ? 4.258 9.067 12.314 1.00 89.06 181 ASP A CA 1
ATOM 1369 C C . ASP A 1 181 ? 3.766 10.169 11.368 1.00 89.06 181 ASP A C 1
ATOM 1371 O O . ASP A 1 181 ? 4.115 11.333 11.554 1.00 89.06 181 ASP A O 1
ATOM 1375 N N . LEU A 1 182 ? 2.984 9.795 10.354 1.00 89.81 182 LEU A N 1
ATOM 1376 C CA . LEU A 1 182 ? 2.431 10.714 9.357 1.00 89.81 182 LEU A CA 1
ATOM 1377 C C . LEU A 1 182 ? 0.960 11.081 9.629 1.00 89.81 182 LEU A C 1
ATOM 1379 O O . LEU A 1 182 ? 0.348 11.822 8.860 1.00 89.81 182 LEU A O 1
ATOM 1383 N N . LEU A 1 183 ? 0.348 10.546 10.688 1.00 88.31 183 LEU A N 1
ATOM 1384 C CA . LEU A 1 183 ? -1.017 10.885 11.106 1.00 88.31 183 LEU A CA 1
ATOM 1385 C C . LEU A 1 183 ? -1.060 11.946 12.212 1.00 88.31 183 LEU A C 1
ATOM 1387 O O . LEU A 1 183 ? -2.134 12.511 12.462 1.00 88.31 183 LEU A O 1
ATOM 1391 N N . THR A 1 184 ? 0.088 12.272 12.806 1.00 84.12 184 THR A N 1
ATOM 1392 C CA . THR A 1 184 ? 0.239 13.311 13.828 1.00 84.12 184 THR A CA 1
ATOM 1393 C C . THR A 1 184 ? 0.714 14.625 13.188 1.00 84.12 184 THR A C 1
ATOM 1395 O O . THR A 1 184 ? 1.748 14.639 12.532 1.00 84.12 184 THR A O 1
ATOM 1398 N N . PRO A 1 185 ? -0.003 15.756 13.338 1.00 73.88 185 PRO A N 1
ATOM 1399 C CA . PRO A 1 185 ? 0.452 17.038 12.798 1.00 73.88 185 PRO A CA 1
ATOM 1400 C C . PRO A 1 185 ? 1.743 17.519 13.479 1.00 73.88 185 PRO A C 1
ATOM 1402 O O . PRO A 1 185 ? 1.788 17.619 14.704 1.00 73.88 185 PRO A O 1
ATOM 1405 N N . ASP A 1 186 ? 2.743 17.925 12.683 1.00 66.62 186 ASP A N 1
ATOM 1406 C CA . ASP A 1 186 ? 4.042 18.455 13.156 1.00 66.62 186 ASP A CA 1
ATOM 1407 C C . ASP A 1 186 ? 3.902 19.589 14.193 1.00 66.62 186 ASP A C 1
ATOM 1409 O O . ASP A 1 186 ? 4.737 19.749 15.080 1.00 66.62 186 ASP A O 1
ATOM 1413 N N . ALA A 1 187 ? 2.821 20.371 14.115 1.00 56.66 187 ALA A N 1
ATOM 1414 C CA . ALA A 1 187 ? 2.555 21.493 15.016 1.00 56.66 187 ALA A CA 1
ATOM 1415 C C . ALA A 1 187 ? 2.157 21.080 16.450 1.00 56.66 187 ALA A C 1
ATOM 1417 O O . ALA A 1 187 ? 2.117 21.936 17.334 1.00 56.66 187 ALA A O 1
ATOM 1418 N N . ALA A 1 188 ? 1.843 19.803 16.696 1.00 53.66 188 ALA A N 1
ATOM 1419 C CA . ALA A 1 188 ? 1.361 19.318 17.991 1.00 53.66 188 ALA A CA 1
ATOM 1420 C C . ALA A 1 188 ? 2.452 18.682 18.874 1.00 53.66 188 ALA A C 1
ATOM 1422 O O . ALA A 1 188 ? 2.221 18.473 20.065 1.00 53.66 188 ALA A O 1
ATOM 1423 N N . SER A 1 189 ? 3.646 18.395 18.343 1.00 50.84 189 SER A N 1
ATOM 1424 C CA . SER A 1 189 ? 4.679 17.641 19.062 1.00 50.84 189 SER A CA 1
ATOM 1425 C C . SER A 1 189 ? 5.923 18.488 19.354 1.00 50.84 189 SER A C 1
ATOM 1427 O O . SER A 1 189 ? 6.724 18.768 18.467 1.00 50.84 189 SER A O 1
ATOM 1429 N N . ARG A 1 190 ? 6.114 18.863 20.627 1.00 51.50 190 ARG A N 1
ATOM 1430 C CA . ARG A 1 190 ? 7.340 19.515 21.142 1.00 51.50 190 ARG A CA 1
ATOM 1431 C C . ARG A 1 190 ? 8.555 18.567 21.125 1.00 51.50 190 ARG A C 1
ATOM 1433 O O . ARG A 1 190 ? 9.688 19.033 21.144 1.00 51.50 190 ARG A O 1
ATOM 1440 N N . GLU A 1 191 ? 8.295 17.261 21.043 1.00 55.25 191 GLU A N 1
ATOM 1441 C CA . GLU A 1 191 ? 9.235 16.178 20.740 1.00 55.25 191 GLU A CA 1
ATOM 1442 C C . GLU A 1 191 ? 8.498 15.134 19.879 1.00 55.25 191 GLU A C 1
ATOM 1444 O O . GLU A 1 191 ? 7.367 14.784 20.229 1.00 55.25 191 GLU A O 1
ATOM 1449 N N . PRO A 1 192 ? 9.079 14.633 18.771 1.00 58.59 192 PRO A N 1
ATOM 1450 C CA . PRO A 1 192 ? 8.441 13.591 17.974 1.00 58.59 192 PRO A CA 1
ATOM 1451 C C . PRO A 1 192 ? 8.244 12.329 18.831 1.00 58.59 192 PRO A C 1
ATOM 1453 O O . PRO A 1 192 ? 9.149 11.972 19.599 1.00 58.59 192 PRO A O 1
ATOM 1456 N N . PRO A 1 193 ? 7.092 11.638 18.731 1.00 63.19 193 PRO A N 1
ATOM 1457 C CA . PRO A 1 193 ? 6.881 10.394 19.458 1.00 63.19 193 PRO A CA 1
ATOM 1458 C C . PRO A 1 193 ? 8.018 9.420 19.131 1.00 63.19 193 PRO A C 1
ATOM 1460 O O . PRO A 1 193 ? 8.332 9.171 17.967 1.00 63.19 193 PRO A O 1
ATOM 1463 N N . ARG A 1 194 ? 8.673 8.878 20.167 1.00 67.44 194 ARG A N 1
ATOM 1464 C CA . ARG A 1 194 ? 9.703 7.845 19.995 1.00 67.44 194 ARG A CA 1
ATOM 1465 C C . ARG A 1 194 ? 9.019 6.542 19.611 1.00 67.44 194 ARG A C 1
ATOM 1467 O O . ARG A 1 194 ? 8.723 5.719 20.476 1.00 67.44 194 ARG A O 1
ATOM 1474 N N . LEU A 1 195 ? 8.773 6.383 18.319 1.00 82.19 195 LEU A N 1
ATOM 1475 C CA . LEU A 1 195 ? 8.242 5.159 17.749 1.00 82.19 195 LEU A CA 1
ATOM 1476 C C . LEU A 1 195 ? 9.240 4.026 17.988 1.00 82.19 195 LEU A C 1
ATOM 1478 O O . LEU A 1 195 ? 10.416 4.120 17.627 1.00 82.19 195 LEU A O 1
ATOM 1482 N N . LYS A 1 196 ? 8.778 2.965 18.649 1.00 81.69 196 LYS A N 1
ATOM 1483 C CA . LYS A 1 196 ? 9.594 1.790 18.963 1.00 81.69 196 LYS A CA 1
ATOM 1484 C C . LYS A 1 196 ? 8.990 0.571 18.304 1.00 81.69 196 LYS A C 1
ATOM 1486 O O . LYS A 1 196 ? 7.816 0.272 18.505 1.00 81.69 196 LYS A O 1
ATOM 1491 N N . MET A 1 197 ? 9.808 -0.159 17.562 1.00 83.00 197 MET A N 1
ATOM 1492 C CA . MET A 1 197 ? 9.423 -1.477 17.086 1.00 83.00 197 MET A CA 1
ATOM 1493 C C . MET A 1 197 ? 9.520 -2.464 18.252 1.00 83.00 197 MET A C 1
ATOM 1495 O O . MET A 1 197 ? 10.571 -2.597 18.880 1.00 83.00 197 MET A O 1
ATOM 1499 N N . ALA A 1 198 ? 8.414 -3.132 18.552 1.00 82.19 198 ALA A N 1
ATOM 1500 C CA . ALA A 1 198 ? 8.340 -4.203 19.530 1.00 82.19 198 ALA A CA 1
ATOM 1501 C C . ALA A 1 198 ? 7.919 -5.497 18.830 1.00 82.19 198 ALA A C 1
ATOM 1503 O O . ALA A 1 198 ? 7.072 -5.487 17.940 1.00 82.19 198 ALA A O 1
ATOM 1504 N N . MET A 1 199 ? 8.491 -6.614 19.270 1.00 83.12 199 MET A N 1
ATOM 1505 C CA . MET A 1 199 ? 8.156 -7.958 18.793 1.00 83.12 199 MET A CA 1
ATOM 15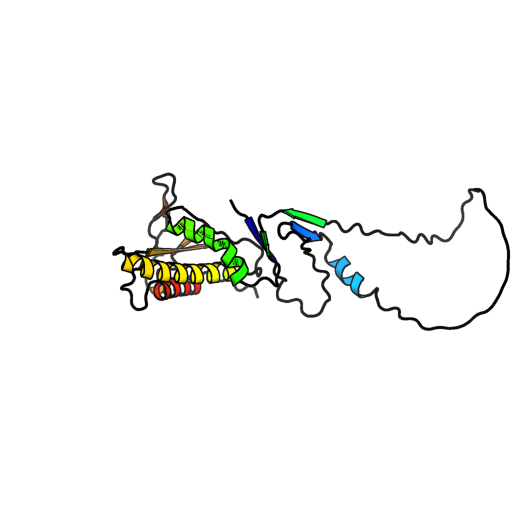06 C C . MET A 1 199 ? 7.601 -8.768 19.976 1.00 83.12 199 MET A C 1
ATOM 1508 O O . MET A 1 199 ? 8.326 -9.580 20.549 1.00 83.12 199 MET A O 1
ATOM 1512 N N . PRO A 1 200 ? 6.363 -8.505 20.438 1.00 73.31 200 PRO A N 1
ATOM 1513 C CA . PRO A 1 200 ? 5.773 -9.263 21.545 1.00 73.31 200 PRO A CA 1
ATOM 1514 C C . PRO A 1 200 ? 5.434 -10.715 21.157 1.00 73.31 200 PRO A C 1
ATOM 1516 O O . PRO A 1 200 ? 5.288 -11.566 22.028 1.00 73.31 200 PRO A O 1
ATOM 1519 N N . SER A 1 201 ? 5.330 -11.003 19.858 1.00 74.81 201 SER A N 1
ATOM 1520 C CA . SER A 1 201 ? 5.131 -12.332 19.272 1.00 74.81 201 SER A CA 1
ATOM 1521 C C . SER A 1 201 ? 5.858 -12.403 17.917 1.00 74.81 201 SER A C 1
ATOM 1523 O O . SER A 1 201 ? 6.668 -11.531 17.597 1.00 74.81 201 SER A O 1
ATOM 1525 N N . SER A 1 202 ? 5.554 -13.399 17.080 1.00 75.25 202 SER A N 1
ATOM 1526 C CA . SER A 1 202 ? 6.032 -13.490 15.690 1.00 75.25 202 SER A CA 1
ATOM 1527 C C . SER A 1 202 ? 5.617 -12.308 14.786 1.00 75.25 202 SER A C 1
ATOM 1529 O O . SER A 1 202 ? 5.974 -12.310 13.611 1.00 75.25 202 SER A O 1
ATOM 1531 N N . SER A 1 203 ? 4.882 -11.307 15.296 1.00 76.31 203 SER A N 1
ATOM 1532 C CA . SER A 1 203 ? 4.480 -10.092 14.575 1.00 76.31 203 SER A CA 1
ATOM 1533 C C . SER A 1 203 ? 5.144 -8.828 15.132 1.00 76.31 203 SER A C 1
ATOM 1535 O O . SER A 1 203 ? 5.094 -8.568 16.338 1.00 76.31 203 SER A O 1
ATOM 1537 N N . ALA A 1 204 ? 5.691 -8.006 14.235 1.00 81.06 204 ALA A N 1
ATOM 1538 C CA . ALA A 1 204 ? 6.192 -6.674 14.558 1.00 81.06 204 ALA A CA 1
ATOM 1539 C C . ALA A 1 204 ? 5.044 -5.695 14.806 1.00 81.06 204 ALA A C 1
ATOM 1541 O O . ALA A 1 204 ? 4.112 -5.616 14.011 1.00 81.06 204 ALA A O 1
ATOM 1542 N N . ILE A 1 205 ? 5.137 -4.924 15.889 1.00 84.38 205 ILE A N 1
ATOM 1543 C CA . ILE A 1 205 ? 4.196 -3.854 16.223 1.00 84.38 205 ILE A CA 1
ATOM 1544 C C . ILE A 1 205 ? 4.987 -2.570 16.441 1.00 84.38 205 ILE A C 1
ATOM 1546 O O . ILE A 1 205 ? 6.008 -2.563 17.133 1.00 84.38 205 ILE A O 1
ATOM 1550 N N . LEU A 1 206 ? 4.501 -1.467 15.878 1.00 85.00 206 LEU A N 1
ATOM 1551 C CA . LEU A 1 206 ? 5.068 -0.149 16.119 1.00 85.00 206 LEU A CA 1
ATOM 1552 C C . LEU A 1 206 ? 4.341 0.525 17.288 1.00 85.00 206 LEU A C 1
ATOM 1554 O O . LEU A 1 206 ? 3.176 0.900 17.186 1.00 85.00 206 LEU A O 1
ATOM 1558 N N . GLN A 1 207 ? 5.027 0.658 18.420 1.00 84.94 207 GLN A N 1
ATOM 1559 C CA . GLN A 1 207 ? 4.491 1.311 19.610 1.00 84.94 207 GLN A CA 1
ATOM 1560 C C . GLN A 1 207 ? 4.597 2.831 19.492 1.00 84.94 207 GLN A C 1
ATOM 1562 O O . GLN A 1 207 ? 5.648 3.358 19.119 1.00 84.94 207 GLN A O 1
ATOM 1567 N N . GLY A 1 208 ? 3.524 3.520 19.881 1.00 82.31 208 GLY A N 1
ATOM 1568 C CA . GLY A 1 208 ? 3.455 4.982 19.913 1.00 82.31 208 GLY A CA 1
ATOM 1569 C C . GLY A 1 208 ? 3.038 5.639 18.597 1.00 82.31 208 GLY A C 1
ATOM 1570 O O . GLY A 1 208 ? 3.014 6.863 18.549 1.00 82.31 208 GLY A O 1
ATOM 1571 N N . ALA A 1 209 ? 2.727 4.859 17.555 1.00 85.81 209 ALA A N 1
ATOM 1572 C CA . ALA A 1 209 ? 2.170 5.385 16.312 1.00 85.81 209 ALA A CA 1
ATOM 1573 C C . ALA A 1 209 ? 0.670 5.646 16.465 1.00 85.81 209 ALA A C 1
ATOM 1575 O O . ALA A 1 209 ? -0.062 4.794 16.984 1.00 85.81 209 ALA A O 1
ATOM 1576 N N . GLU A 1 210 ? 0.213 6.804 15.990 1.00 87.06 210 GLU A N 1
ATOM 1577 C CA . GLU A 1 210 ? -1.203 7.141 15.989 1.00 87.06 210 GLU A CA 1
ATOM 1578 C C . GLU A 1 210 ? -1.981 6.144 15.126 1.00 87.06 210 GLU A C 1
ATOM 1580 O O . GLU A 1 210 ? -1.643 5.868 13.971 1.00 87.06 210 GLU A O 1
ATOM 1585 N N . SER A 1 211 ? -3.039 5.586 15.711 1.00 88.56 211 SER A N 1
ATOM 1586 C CA . SER A 1 211 ? -3.915 4.617 15.055 1.00 88.56 211 SER A CA 1
ATOM 1587 C C . SER A 1 211 ? -5.290 5.234 14.904 1.00 88.56 211 SER A C 1
ATOM 1589 O O . SER A 1 211 ? -5.995 5.438 15.890 1.00 88.56 211 SER A O 1
ATOM 1591 N N . ARG A 1 212 ? -5.695 5.525 13.669 1.00 87.88 212 ARG A N 1
ATOM 1592 C CA . ARG A 1 212 ? -7.037 6.047 13.409 1.00 87.88 212 ARG A CA 1
ATOM 1593 C C . ARG A 1 212 ? -7.994 4.886 13.188 1.00 87.88 212 ARG A C 1
ATOM 1595 O O . ARG A 1 212 ? -7.853 4.160 12.205 1.00 87.88 212 ARG A O 1
ATOM 1602 N N . SER A 1 213 ? -8.960 4.728 14.092 1.00 88.69 213 SER A N 1
ATOM 1603 C CA . SER A 1 213 ? -10.126 3.874 13.847 1.00 88.69 213 SER A CA 1
ATOM 1604 C C . SER A 1 213 ? -11.105 4.604 12.926 1.00 88.69 213 SER A C 1
ATOM 1606 O O . SER A 1 213 ? -11.443 5.771 13.140 1.00 88.69 213 SER A O 1
ATOM 1608 N N . ILE A 1 214 ? -11.514 3.920 11.865 1.00 88.44 214 ILE A N 1
ATOM 1609 C CA . ILE A 1 214 ? -12.440 4.386 10.845 1.00 88.44 214 ILE A CA 1
ATOM 1610 C C . ILE A 1 214 ? -13.606 3.401 10.815 1.00 88.44 214 ILE A C 1
ATOM 1612 O O . ILE A 1 214 ? -13.458 2.242 10.425 1.00 88.44 214 ILE A O 1
ATOM 1616 N N . SER A 1 215 ? -14.778 3.885 11.212 1.00 83.12 215 SER A N 1
ATOM 1617 C CA . SER A 1 215 ? -16.057 3.181 11.112 1.00 83.12 215 SER A CA 1
ATOM 1618 C C . SER A 1 215 ? -16.957 3.855 10.077 1.00 83.12 215 SER A C 1
ATOM 1620 O O . SER A 1 215 ? -16.676 4.969 9.641 1.00 83.12 215 SER A O 1
ATOM 1622 N N . ARG A 1 216 ? -18.070 3.228 9.685 1.00 76.06 216 ARG A N 1
ATOM 1623 C CA . ARG A 1 216 ? -19.036 3.848 8.759 1.00 76.06 216 ARG A CA 1
ATOM 1624 C C . ARG A 1 216 ? -19.602 5.177 9.273 1.00 76.06 216 ARG A C 1
ATOM 1626 O O . ARG A 1 216 ? -19.841 6.077 8.473 1.00 76.06 216 ARG A O 1
ATOM 1633 N N . ASP A 1 217 ? -19.761 5.312 10.588 1.00 74.44 217 ASP A N 1
ATOM 1634 C CA . ASP A 1 217 ? -20.378 6.478 11.237 1.00 74.44 217 ASP A CA 1
ATOM 1635 C C . ASP A 1 217 ? -19.551 7.769 11.109 1.00 74.44 217 ASP A C 1
ATOM 1637 O O . ASP A 1 217 ? -20.018 8.859 11.447 1.00 74.44 217 ASP A O 1
ATOM 1641 N N . CYS A 1 218 ? -18.313 7.681 10.617 1.00 72.25 218 CYS A N 1
ATOM 1642 C CA . CYS A 1 218 ? -17.507 8.862 10.349 1.00 72.25 218 CYS A CA 1
ATOM 1643 C C . CYS A 1 218 ? -18.109 9.709 9.207 1.00 72.25 218 CYS A C 1
ATOM 1645 O O . CYS A 1 218 ? -18.671 9.192 8.239 1.00 72.25 218 CYS A O 1
ATOM 1647 N N . ASN A 1 219 ? -17.979 11.038 9.306 1.00 65.56 219 ASN A N 1
ATOM 1648 C CA . ASN A 1 219 ? -18.551 12.005 8.360 1.00 65.56 219 ASN A CA 1
ATOM 1649 C C . ASN A 1 219 ? -18.041 11.795 6.916 1.00 65.56 219 ASN A C 1
ATOM 1651 O O . ASN A 1 219 ? -17.076 12.423 6.472 1.00 65.56 219 ASN A O 1
ATOM 1655 N N . GLY A 1 220 ? -18.739 10.949 6.153 1.00 71.38 220 GLY A N 1
ATOM 1656 C CA . GLY A 1 220 ? -18.452 10.648 4.750 1.00 71.38 220 GLY A CA 1
ATOM 1657 C C . GLY A 1 220 ? -18.046 9.207 4.432 1.00 71.38 220 GLY A C 1
ATOM 1658 O O . GLY A 1 220 ? -17.612 8.981 3.302 1.00 71.38 220 GLY A O 1
ATOM 1659 N N . GLY A 1 221 ? -18.199 8.266 5.368 1.00 84.12 221 GLY A N 1
ATOM 1660 C CA . GLY A 1 221 ? -17.952 6.839 5.141 1.00 84.12 221 GLY A CA 1
ATOM 1661 C C . GLY A 1 221 ? -16.475 6.443 5.207 1.00 84.12 221 GLY A C 1
ATOM 1662 O O . GLY A 1 221 ? -15.577 7.286 5.328 1.00 84.12 221 GLY A O 1
ATOM 1663 N N . ILE A 1 222 ? -16.221 5.137 5.107 1.00 87.50 222 ILE A N 1
ATOM 1664 C CA . ILE A 1 222 ? -14.883 4.554 5.276 1.00 87.50 222 ILE A CA 1
ATOM 1665 C C . ILE A 1 222 ? -13.961 5.052 4.166 1.00 87.50 222 ILE A C 1
ATOM 1667 O O . ILE A 1 222 ? -12.835 5.477 4.439 1.00 87.50 222 ILE A O 1
ATOM 1671 N N . MET A 1 223 ? -14.455 5.082 2.924 1.00 89.31 223 MET A N 1
ATOM 1672 C CA . MET A 1 223 ? -13.675 5.541 1.774 1.00 89.31 223 MET A CA 1
ATOM 1673 C C . MET A 1 223 ? -13.123 6.956 1.985 1.00 89.31 223 MET A C 1
ATOM 1675 O O . MET A 1 223 ? -11.925 7.183 1.810 1.00 89.31 223 MET A O 1
ATOM 1679 N N . ARG A 1 224 ? -13.980 7.922 2.348 1.00 89.88 224 ARG A N 1
ATOM 1680 C CA . ARG A 1 224 ? -13.575 9.332 2.457 1.00 89.88 224 ARG A CA 1
ATOM 1681 C C . ARG A 1 224 ? -12.588 9.536 3.597 1.00 89.88 224 ARG A C 1
ATOM 1683 O O . ARG A 1 224 ? -11.604 10.250 3.421 1.00 89.88 224 ARG A O 1
ATOM 1690 N N . SER A 1 225 ? -12.841 8.913 4.743 1.00 90.44 225 SER A N 1
ATOM 1691 C CA . SER A 1 225 ? -11.977 9.033 5.917 1.00 90.44 225 SER A CA 1
ATOM 1692 C C . SER A 1 225 ? -10.608 8.407 5.681 1.00 90.44 225 SER A C 1
ATOM 1694 O O . SER A 1 225 ? -9.592 9.013 6.025 1.00 90.44 225 SER A O 1
ATOM 1696 N N . LEU A 1 226 ? -10.556 7.252 5.012 1.00 90.25 226 LEU A N 1
ATOM 1697 C CA . LEU A 1 226 ? -9.294 6.614 4.654 1.00 90.25 226 LEU A CA 1
ATOM 1698 C C . LEU A 1 226 ? -8.526 7.435 3.611 1.00 90.25 226 LEU A C 1
ATOM 1700 O O . LEU A 1 226 ? -7.333 7.675 3.778 1.00 90.25 226 LEU A O 1
ATOM 1704 N N . GLN A 1 227 ? -9.203 7.954 2.583 1.00 89.56 227 GLN A N 1
ATOM 1705 C CA . GLN A 1 227 ? -8.583 8.860 1.610 1.00 89.56 227 GLN A CA 1
ATOM 1706 C C . GLN A 1 227 ? -8.060 10.146 2.260 1.00 89.56 227 GLN A C 1
ATOM 1708 O O . GLN A 1 227 ? -6.974 10.609 1.917 1.00 89.56 227 GLN A O 1
ATOM 1713 N N . ALA A 1 228 ? -8.797 10.721 3.212 1.00 89.56 228 ALA A N 1
ATOM 1714 C CA . ALA A 1 228 ? -8.355 11.897 3.952 1.00 89.56 228 ALA A CA 1
ATOM 1715 C C . ALA A 1 228 ? -7.110 11.597 4.800 1.00 89.56 228 ALA A C 1
ATOM 1717 O O . ALA A 1 228 ? -6.165 12.384 4.780 1.00 89.56 228 ALA A O 1
ATOM 1718 N N . ALA A 1 229 ? -7.074 10.452 5.491 1.00 89.88 229 ALA A N 1
ATOM 1719 C CA . ALA A 1 229 ? -5.905 10.011 6.250 1.00 89.88 229 ALA A CA 1
ATOM 1720 C C . ALA A 1 229 ? -4.685 9.786 5.339 1.00 89.88 229 ALA A C 1
ATOM 1722 O O . ALA A 1 229 ? -3.604 10.292 5.634 1.00 89.88 229 ALA A O 1
ATOM 1723 N N . LEU A 1 230 ? -4.868 9.109 4.200 1.00 89.44 230 LEU A N 1
ATOM 1724 C CA . LEU A 1 230 ? -3.811 8.874 3.210 1.00 89.44 230 LEU A CA 1
ATOM 1725 C C . LEU A 1 230 ? -3.248 10.183 2.653 1.00 89.44 230 LEU A C 1
ATOM 1727 O O . LEU A 1 230 ? -2.034 10.367 2.639 1.00 89.44 230 LEU A O 1
ATOM 1731 N N . ARG A 1 231 ? -4.114 11.118 2.246 1.00 89.25 231 ARG A N 1
ATOM 1732 C CA . ARG A 1 231 ? -3.692 12.435 1.739 1.00 89.25 231 ARG A CA 1
ATOM 1733 C C . ARG A 1 231 ? -2.967 13.251 2.798 1.00 89.25 231 ARG A C 1
ATOM 1735 O O . ARG A 1 231 ? -1.967 13.891 2.491 1.00 89.25 231 ARG A O 1
ATOM 1742 N N . PHE A 1 232 ? -3.456 13.211 4.035 1.00 89.19 232 PHE A N 1
ATOM 1743 C CA . PHE A 1 232 ? -2.812 13.879 5.157 1.00 89.19 232 PHE A CA 1
ATOM 1744 C C . PHE A 1 232 ? -1.395 13.339 5.384 1.00 89.19 232 PHE A C 1
ATOM 1746 O O . PHE A 1 232 ? -0.453 14.125 5.433 1.00 89.19 232 PHE A O 1
ATOM 1753 N N . GLY A 1 233 ? -1.227 12.014 5.418 1.00 87.50 233 GLY A N 1
ATOM 1754 C CA . GLY A 1 233 ? 0.094 11.413 5.590 1.00 87.50 233 GLY A CA 1
ATOM 1755 C C . GLY A 1 233 ? 1.032 11.655 4.405 1.00 87.50 233 GLY A C 1
ATOM 1756 O O . GLY A 1 233 ? 2.212 11.936 4.591 1.00 87.50 233 GLY A O 1
ATOM 1757 N N . GLN A 1 234 ? 0.511 11.633 3.175 1.00 85.00 234 GLN A N 1
ATOM 1758 C CA . GLN A 1 234 ? 1.292 11.962 1.977 1.00 85.00 234 GLN A CA 1
ATOM 1759 C C . GLN A 1 234 ? 1.802 13.405 1.979 1.00 85.00 234 GLN A C 1
ATOM 1761 O O . GLN A 1 234 ? 2.923 13.640 1.536 1.00 85.00 234 GLN A O 1
ATOM 1766 N N . ALA A 1 235 ? 1.012 14.355 2.484 1.00 85.75 235 ALA A N 1
ATOM 1767 C CA . ALA A 1 235 ? 1.406 15.759 2.566 1.00 85.75 235 ALA A CA 1
ATOM 1768 C C . ALA A 1 235 ? 2.527 16.017 3.590 1.00 85.75 235 ALA A C 1
ATOM 1770 O O . ALA A 1 235 ? 3.257 16.994 3.456 1.00 85.75 235 ALA A O 1
ATOM 1771 N N . GLN A 1 236 ? 2.669 15.153 4.599 1.00 82.94 236 GLN A N 1
ATOM 1772 C CA . GLN A 1 236 ? 3.706 15.260 5.637 1.00 82.94 236 GLN A CA 1
ATOM 1773 C C . GLN A 1 236 ? 4.993 14.497 5.316 1.00 82.94 236 GLN A C 1
ATOM 1775 O O . GLN A 1 236 ? 5.999 14.636 6.016 1.00 82.94 236 GLN A O 1
ATOM 1780 N N . ARG A 1 237 ? 4.954 13.675 4.267 1.00 83.00 237 ARG A N 1
ATOM 1781 C CA . ARG A 1 237 ? 6.058 12.821 3.850 1.00 83.00 237 ARG A CA 1
ATOM 1782 C C . ARG A 1 237 ? 7.303 13.647 3.526 1.00 83.00 237 ARG A C 1
ATOM 1784 O O . ARG A 1 237 ? 7.208 14.679 2.861 1.00 83.00 237 ARG A O 1
ATOM 1791 N N . ALA A 1 238 ? 8.482 13.165 3.915 1.00 73.06 238 ALA A N 1
ATOM 1792 C CA . ALA A 1 238 ? 9.739 13.778 3.509 1.00 73.06 238 ALA A CA 1
ATOM 1793 C C . ALA A 1 238 ? 9.936 13.645 1.984 1.00 73.06 238 ALA A C 1
ATOM 1795 O O . ALA A 1 238 ? 10.327 12.597 1.468 1.00 73.06 238 ALA A O 1
ATOM 1796 N N . THR A 1 239 ? 9.658 14.710 1.226 1.00 68.75 239 THR A N 1
ATOM 1797 C CA . THR A 1 239 ? 9.939 14.754 -0.215 1.00 68.75 239 THR A CA 1
ATOM 1798 C C . THR A 1 239 ? 11.303 15.385 -0.467 1.00 68.75 239 THR A C 1
ATOM 1800 O O . THR A 1 239 ? 11.475 16.592 -0.303 1.00 68.75 239 THR A O 1
ATOM 1803 N N . SER A 1 240 ? 12.276 14.592 -0.912 1.00 55.06 240 SER A N 1
ATOM 1804 C CA . SER A 1 240 ? 13.501 15.131 -1.505 1.00 55.06 240 SER A CA 1
ATOM 1805 C C . SER A 1 240 ? 13.181 15.634 -2.915 1.00 55.06 240 SER A C 1
ATOM 1807 O O . SER A 1 240 ? 12.909 14.835 -3.812 1.00 55.06 240 SER A O 1
ATOM 1809 N N . ALA A 1 241 ? 13.190 16.950 -3.126 1.00 42.19 241 ALA A N 1
ATOM 1810 C CA . ALA A 1 241 ? 13.189 17.505 -4.474 1.00 42.19 241 ALA A CA 1
ATOM 1811 C C . ALA A 1 241 ? 14.529 17.145 -5.131 1.00 42.19 241 ALA A C 1
ATOM 1813 O O . ALA A 1 241 ? 15.585 17.557 -4.659 1.00 42.19 241 ALA A O 1
ATOM 1814 N N . THR A 1 242 ? 14.491 16.317 -6.173 1.00 43.22 242 THR A N 1
ATOM 1815 C CA . THR A 1 242 ? 15.652 16.107 -7.045 1.00 43.22 242 THR A CA 1
ATOM 1816 C C . THR A 1 242 ? 15.480 17.092 -8.195 1.00 43.22 242 THR A C 1
ATOM 1818 O O . THR A 1 242 ? 14.633 16.858 -9.056 1.00 43.22 242 THR A O 1
ATOM 1821 N N . SER A 1 243 ? 16.161 18.238 -8.109 1.00 30.27 243 SER A N 1
ATOM 1822 C CA . SER A 1 243 ? 16.213 19.248 -9.178 1.00 30.27 243 SER A CA 1
ATOM 1823 C C . SER A 1 243 ? 17.112 18.813 -10.326 1.00 30.27 243 SER A C 1
ATOM 1825 O O . SER A 1 243 ? 18.069 18.049 -10.061 1.00 30.27 243 SER A O 1
#

Sequence (243 aa):
VRVLARVRPLIGLEEEAEVPCLNLPPGGTQLEVLLEPRALLTDLSRSRRRTIGGCGGSRSSAALGDPVRALGFGDATGNAVQTSTRHESRTFSFDKVFDASVTDDQVFSELEDEFTAALEGESVSILAYGATGSGKTHTVSNLAERCARMLDRRADALEQGGLRLEVMVQIVEIYNEQFRDLLTPDAASREPPRLKMAMPSSSAILQGAESRSISRDCNGGIMRSLQAALRFGQAQRATSATS

InterPro domains:
  IPR001752 Kinesin motor domain [PF00225] (79-242)
  IPR001752 Kinesin motor domain [PS50067] (1-243)
  IPR001752 Kinesin motor domain [SM00129] (1-242)
  IPR027417 P-loop containing nucleoside triphosphate hydrolase [SSF52540] (1-192)
  IPR027640 Kinesin-like protein [PTHR47972] (1-242)
  IPR036961 Kinesin motor domain superfamily [G3DSA:3.40.850.10] (1-243)

Radius of gyration: 30.12 Å; chains: 1; bounding box: 78×45×93 Å

pLDDT: mean 70.94, std 21.27, range [24.83, 91.12]